Protein AF-A0A962FND4-F1 (afdb_monomer_lite)

Structure (mmCIF, N/CA/C/O backbone):
data_AF-A0A962FND4-F1
#
_entry.id   AF-A0A962FND4-F1
#
loop_
_atom_site.group_PDB
_atom_site.id
_atom_site.type_symbol
_atom_site.label_atom_id
_atom_site.label_alt_id
_atom_site.label_comp_id
_atom_site.label_asym_id
_atom_site.label_entity_id
_atom_site.label_seq_id
_atom_site.pdbx_PDB_ins_code
_atom_site.Cartn_x
_atom_site.Cartn_y
_atom_site.Cartn_z
_atom_site.occupancy
_atom_site.B_iso_or_equiv
_atom_site.auth_seq_id
_atom_site.auth_comp_id
_atom_site.auth_asym_id
_atom_site.auth_atom_id
_atom_site.pdbx_PDB_model_num
ATOM 1 N N . MET A 1 1 ? 33.633 -13.399 -37.056 1.00 50.62 1 MET A N 1
ATOM 2 C CA . MET A 1 1 ? 32.829 -12.197 -36.726 1.00 50.62 1 MET A CA 1
ATOM 3 C C . MET A 1 1 ? 32.144 -12.265 -35.351 1.00 50.62 1 MET A C 1
ATOM 5 O O . MET A 1 1 ? 32.090 -11.240 -34.692 1.00 50.62 1 MET A O 1
ATOM 9 N N . MET A 1 2 ? 31.735 -13.443 -34.850 1.00 48.66 2 MET A N 1
ATOM 10 C CA . MET A 1 2 ? 31.104 -13.605 -33.516 1.00 48.66 2 MET A CA 1
ATOM 11 C C . MET A 1 2 ? 31.973 -13.250 -32.291 1.00 48.66 2 MET A C 1
ATOM 13 O O . MET A 1 2 ? 31.430 -12.868 -31.263 1.00 48.66 2 MET A O 1
ATOM 17 N N . LYS A 1 3 ? 33.313 -13.301 -32.373 1.00 53.91 3 LYS A N 1
ATOM 18 C CA . LYS A 1 3 ? 34.189 -13.057 -31.203 1.00 53.91 3 LYS A CA 1
ATOM 19 C C . LYS A 1 3 ? 34.202 -11.606 -30.690 1.00 53.91 3 LYS A C 1
ATOM 21 O O . LYS A 1 3 ? 34.619 -11.381 -29.563 1.00 53.91 3 LYS A O 1
ATOM 26 N N . LYS A 1 4 ? 33.737 -10.624 -31.477 1.00 52.88 4 LYS A N 1
ATOM 27 C CA . LYS A 1 4 ? 33.640 -9.217 -31.033 1.00 52.88 4 LYS A CA 1
ATOM 28 C C . LYS A 1 4 ? 32.331 -8.887 -30.310 1.00 52.88 4 LYS A C 1
ATOM 30 O O . LYS A 1 4 ? 32.269 -7.842 -29.679 1.00 52.88 4 LYS A O 1
ATOM 35 N N . LEU A 1 5 ? 31.322 -9.763 -30.363 1.00 47.53 5 LEU A N 1
ATOM 36 C CA . LEU A 1 5 ? 30.051 -9.548 -29.661 1.00 47.53 5 LEU A CA 1
ATOM 37 C C . LEU A 1 5 ? 30.134 -9.864 -28.152 1.00 47.53 5 LEU A C 1
ATOM 39 O O . LEU A 1 5 ? 29.237 -9.498 -27.406 1.00 47.53 5 LEU A O 1
ATOM 43 N N . LEU A 1 6 ? 31.211 -10.529 -27.717 1.00 48.53 6 LEU A N 1
ATOM 44 C CA . LEU A 1 6 ? 31.480 -10.933 -26.330 1.00 48.53 6 LEU A CA 1
ATOM 45 C C . LEU A 1 6 ? 32.625 -10.141 -25.676 1.00 48.53 6 LEU A C 1
ATOM 47 O O . LEU A 1 6 ? 33.116 -10.530 -24.619 1.00 48.53 6 LEU A O 1
ATOM 51 N N . SER A 1 7 ? 33.088 -9.042 -26.285 1.00 50.72 7 SER A N 1
ATOM 52 C CA . SER A 1 7 ? 34.050 -8.181 -25.598 1.00 50.72 7 SER A CA 1
ATOM 53 C C . SER A 1 7 ? 33.381 -7.537 -24.377 1.00 50.72 7 SER A C 1
ATOM 55 O O . SER A 1 7 ? 32.233 -7.105 -24.429 1.00 50.72 7 SER A O 1
ATOM 57 N N . VAL A 1 8 ? 34.137 -7.486 -23.279 1.00 51.44 8 VAL A N 1
ATOM 58 C CA . VAL A 1 8 ? 33.779 -7.036 -21.920 1.00 51.44 8 VAL A CA 1
ATOM 59 C C . VAL A 1 8 ? 32.770 -5.868 -21.807 1.00 51.44 8 VAL A C 1
ATOM 61 O O . VAL A 1 8 ? 31.921 -5.958 -20.922 1.00 51.44 8 VAL A O 1
ATOM 64 N N . PRO A 1 9 ? 32.753 -4.818 -22.661 1.00 53.16 9 PRO A N 1
ATOM 65 C CA . PRO A 1 9 ? 31.689 -3.802 -22.611 1.00 53.16 9 PRO A CA 1
ATOM 66 C C . PRO A 1 9 ? 30.264 -4.354 -22.827 1.00 53.16 9 PRO A C 1
ATOM 68 O O . PRO A 1 9 ? 29.351 -3.967 -22.105 1.00 53.16 9 PRO A O 1
ATOM 71 N N . GLY A 1 10 ? 30.073 -5.352 -23.698 1.00 53.50 10 GLY A N 1
ATOM 72 C CA . GLY A 1 10 ? 28.742 -5.900 -23.985 1.00 53.50 10 GLY A CA 1
ATOM 73 C C . GLY A 1 10 ? 28.106 -6.656 -22.814 1.00 53.50 10 GLY A C 1
ATOM 74 O O . GLY A 1 10 ? 26.882 -6.725 -22.719 1.00 53.50 10 GLY A O 1
ATOM 75 N N . MET A 1 11 ? 28.908 -7.195 -21.888 1.00 62.66 11 MET A N 1
ATOM 76 C CA . MET A 1 11 ? 28.393 -8.000 -20.776 1.00 62.66 11 MET A CA 1
ATOM 77 C C . MET A 1 11 ? 27.549 -7.156 -19.812 1.00 62.66 11 MET A C 1
ATOM 79 O O . MET A 1 11 ? 26.515 -7.623 -19.339 1.00 62.66 11 MET A O 1
ATOM 83 N N . GLY A 1 12 ? 27.919 -5.888 -19.592 1.00 64.38 12 GLY A N 1
ATOM 84 C CA . GLY A 1 12 ? 27.146 -4.962 -18.759 1.00 64.38 12 GLY A CA 1
ATOM 85 C C . GLY A 1 12 ? 25.744 -4.703 -19.314 1.00 64.38 12 GLY A C 1
ATOM 86 O O . GLY A 1 12 ? 24.762 -4.833 -18.587 1.00 64.38 12 GLY A O 1
ATOM 87 N N . ALA A 1 13 ? 25.637 -4.423 -20.615 1.00 65.38 13 ALA A N 1
ATOM 88 C CA . ALA A 1 13 ? 24.357 -4.189 -21.282 1.00 65.38 13 ALA A CA 1
ATOM 89 C C . ALA A 1 13 ? 23.412 -5.400 -21.185 1.00 65.38 13 ALA A C 1
ATOM 91 O O . ALA A 1 13 ? 22.249 -5.243 -20.813 1.00 65.38 13 ALA A O 1
ATOM 92 N N . TRP A 1 14 ? 23.913 -6.613 -21.443 1.00 64.19 14 TRP A N 1
ATOM 93 C CA . TRP A 1 14 ? 23.120 -7.843 -21.307 1.00 64.19 14 TRP A CA 1
ATOM 94 C C . TRP A 1 14 ? 22.683 -8.109 -19.865 1.00 64.19 14 TRP A C 1
ATOM 96 O O . TRP A 1 14 ? 21.561 -8.563 -19.646 1.00 64.19 14 TRP A O 1
ATOM 106 N N . THR A 1 15 ? 23.531 -7.781 -18.887 1.00 69.38 15 THR A N 1
ATOM 107 C CA . THR A 1 15 ? 23.210 -7.957 -17.462 1.00 69.38 15 THR A CA 1
ATOM 108 C C . THR A 1 15 ? 22.068 -7.028 -17.047 1.00 69.38 15 THR A C 1
ATOM 110 O O . THR A 1 15 ? 21.100 -7.476 -16.437 1.00 69.38 15 THR A O 1
ATOM 113 N N . TRP A 1 16 ? 22.117 -5.755 -17.449 1.00 70.12 16 TRP A N 1
ATOM 114 C CA . TRP A 1 16 ? 21.039 -4.793 -17.194 1.00 70.12 16 TRP A CA 1
ATOM 115 C C . TRP A 1 16 ? 19.731 -5.160 -17.894 1.00 70.12 16 TRP A C 1
ATOM 117 O O . TRP A 1 16 ? 18.657 -5.006 -17.312 1.00 70.12 16 TRP A O 1
ATOM 127 N N . LEU A 1 17 ? 19.804 -5.675 -19.121 1.00 68.88 17 LEU A N 1
ATOM 128 C CA . LEU A 1 17 ? 18.627 -6.110 -19.873 1.00 68.88 17 LEU A CA 1
ATOM 129 C C . LEU A 1 17 ? 17.971 -7.332 -19.214 1.00 68.88 17 LEU A C 1
ATOM 131 O O . LEU A 1 17 ? 16.754 -7.354 -19.042 1.00 68.88 17 LEU A O 1
ATOM 135 N N . ALA A 1 18 ? 18.774 -8.301 -18.764 1.00 70.31 18 ALA A N 1
ATOM 136 C CA . ALA A 1 18 ? 18.291 -9.453 -18.008 1.00 70.31 18 ALA A CA 1
ATOM 137 C C . ALA A 1 18 ? 17.648 -9.034 -16.674 1.00 70.31 18 ALA A C 1
ATOM 139 O O . ALA A 1 18 ? 16.540 -9.474 -16.374 1.00 70.31 18 ALA A O 1
ATOM 140 N N . LEU A 1 19 ? 18.285 -8.138 -15.911 1.00 67.44 19 LEU A N 1
ATOM 141 C CA . LEU A 1 19 ? 17.722 -7.602 -14.664 1.00 67.44 19 LEU A CA 1
ATOM 142 C C . LEU A 1 19 ? 16.406 -6.854 -14.901 1.00 67.44 19 LEU A C 1
ATOM 144 O O . LEU A 1 19 ? 15.446 -7.055 -14.161 1.00 67.44 19 LEU A O 1
ATOM 148 N N . SER A 1 20 ? 16.335 -6.052 -15.965 1.00 69.44 20 SER A N 1
ATOM 149 C CA . SER A 1 20 ? 15.114 -5.332 -16.340 1.00 69.44 20 SER A CA 1
ATOM 150 C C . SER A 1 20 ? 13.987 -6.297 -16.698 1.00 69.44 20 SER A C 1
ATOM 152 O O . SER A 1 20 ? 12.861 -6.111 -16.250 1.00 69.44 20 SER A O 1
ATOM 154 N N . LEU A 1 21 ? 14.283 -7.356 -17.459 1.00 72.19 21 LEU A N 1
ATOM 155 C CA . LEU A 1 21 ? 13.301 -8.375 -17.824 1.00 72.19 21 LEU A CA 1
ATOM 156 C C . LEU A 1 21 ? 12.796 -9.143 -16.594 1.00 72.19 21 LEU A C 1
ATOM 158 O O . LEU A 1 21 ? 11.594 -9.379 -16.476 1.00 72.19 21 LEU A O 1
ATOM 162 N N . ILE A 1 22 ? 13.690 -9.495 -15.664 1.00 67.31 22 ILE A N 1
ATOM 163 C CA . ILE A 1 22 ? 13.322 -10.137 -14.395 1.00 67.31 22 ILE A CA 1
ATOM 164 C C . ILE A 1 22 ? 12.405 -9.210 -13.590 1.00 67.31 22 ILE A C 1
ATOM 166 O O . ILE A 1 22 ? 11.331 -9.643 -13.177 1.00 67.31 22 ILE A O 1
ATOM 170 N N . ALA A 1 23 ? 12.771 -7.935 -13.431 1.00 68.06 23 ALA A N 1
ATOM 171 C CA . ALA A 1 23 ? 11.953 -6.954 -12.720 1.00 68.06 23 ALA A CA 1
ATOM 172 C C . ALA A 1 23 ? 10.562 -6.795 -13.356 1.00 68.06 23 ALA A C 1
ATOM 174 O O . ALA A 1 23 ? 9.557 -6.834 -12.649 1.00 68.06 23 ALA A O 1
ATOM 175 N N . LEU A 1 24 ? 10.488 -6.703 -14.689 1.00 70.56 24 LEU A N 1
ATOM 176 C CA . LEU A 1 24 ? 9.221 -6.596 -15.417 1.00 70.56 24 LEU A CA 1
ATOM 177 C C . LEU A 1 24 ? 8.352 -7.848 -15.246 1.00 70.56 24 LEU A C 1
ATOM 179 O O . LEU A 1 24 ? 7.138 -7.742 -15.097 1.00 70.56 24 LEU A O 1
ATOM 183 N N . THR A 1 25 ? 8.973 -9.029 -15.239 1.00 68.88 25 THR A N 1
ATOM 184 C CA . THR A 1 25 ? 8.277 -10.309 -15.048 1.00 68.88 25 THR A CA 1
ATOM 185 C C . THR A 1 25 ? 7.723 -10.425 -13.629 1.00 68.88 25 THR A C 1
ATOM 187 O O . THR A 1 25 ? 6.565 -10.800 -13.454 1.00 68.88 25 THR A O 1
ATOM 190 N N . VAL A 1 26 ? 8.511 -10.049 -12.614 1.00 67.69 26 VAL A N 1
ATOM 191 C CA . VAL A 1 26 ? 8.066 -10.004 -11.211 1.00 67.69 26 VAL A CA 1
ATOM 192 C C . VAL A 1 26 ? 6.924 -9.000 -11.041 1.00 67.69 26 VAL A C 1
ATOM 194 O O . VAL A 1 26 ? 5.915 -9.331 -10.421 1.00 67.69 26 VAL A O 1
ATOM 197 N N . TYR A 1 27 ? 7.035 -7.815 -11.649 1.00 70.81 27 TYR A N 1
ATOM 198 C CA . TYR A 1 27 ? 5.983 -6.800 -11.625 1.00 70.81 27 TYR A CA 1
ATOM 199 C C . TYR A 1 27 ? 4.692 -7.290 -12.294 1.00 70.81 27 TYR A C 1
ATOM 201 O O . TYR A 1 27 ? 3.620 -7.193 -11.701 1.00 70.81 27 TYR A O 1
ATOM 209 N N . ALA A 1 28 ? 4.779 -7.874 -13.492 1.00 68.25 28 ALA A N 1
ATOM 210 C CA . ALA A 1 28 ? 3.622 -8.425 -14.196 1.00 68.25 28 ALA A CA 1
ATOM 211 C C . ALA A 1 28 ? 2.953 -9.555 -13.396 1.00 68.25 28 ALA A C 1
ATOM 213 O O . ALA A 1 28 ? 1.726 -9.628 -13.339 1.00 68.25 28 ALA A O 1
ATOM 214 N N . PHE A 1 29 ? 3.742 -10.404 -12.731 1.00 68.88 29 PHE A N 1
ATOM 215 C CA . PHE A 1 29 ? 3.215 -11.451 -11.860 1.00 68.88 29 PHE A CA 1
ATOM 216 C C . PHE A 1 29 ? 2.505 -10.867 -10.630 1.00 68.88 29 PHE A C 1
ATOM 218 O O . PHE A 1 29 ? 1.381 -11.275 -10.331 1.00 68.88 29 PHE A O 1
ATOM 225 N N . ALA A 1 30 ? 3.098 -9.870 -9.967 1.00 66.50 30 ALA A N 1
ATOM 226 C CA . ALA A 1 30 ? 2.472 -9.167 -8.846 1.00 66.50 30 ALA A CA 1
ATOM 227 C C . ALA A 1 30 ? 1.149 -8.499 -9.268 1.00 66.50 30 ALA A C 1
ATOM 229 O O . ALA A 1 30 ? 0.114 -8.718 -8.638 1.00 66.50 30 ALA A O 1
ATOM 230 N N . GLN A 1 31 ? 1.154 -7.783 -10.395 1.00 69.00 31 GLN A N 1
ATOM 231 C CA . GLN A 1 31 ? -0.033 -7.146 -10.971 1.00 69.00 31 GLN A CA 1
ATOM 232 C C . GLN A 1 31 ? -1.091 -8.153 -11.420 1.00 69.00 31 GLN A C 1
ATOM 234 O O . GLN A 1 31 ? -2.275 -7.857 -11.328 1.00 69.00 31 GLN A O 1
ATOM 239 N N . SER A 1 32 ? -0.714 -9.349 -11.879 1.00 70.38 32 SER A N 1
ATOM 240 C CA . SER A 1 32 ? -1.699 -10.368 -12.260 1.00 70.38 32 SER A CA 1
ATOM 241 C C . SER A 1 32 ? -2.529 -10.836 -11.062 1.00 70.38 32 SER A C 1
ATOM 243 O O . SER A 1 32 ? -3.743 -10.969 -11.188 1.00 70.38 32 SER A O 1
ATOM 245 N N . ARG A 1 33 ? -1.907 -10.982 -9.881 1.00 68.44 33 ARG A N 1
ATOM 246 C CA . ARG A 1 33 ? -2.613 -11.360 -8.648 1.00 68.44 33 ARG A CA 1
ATOM 247 C C . ARG A 1 33 ? -3.479 -10.224 -8.114 1.00 68.44 33 ARG A C 1
ATOM 249 O O . ARG A 1 33 ? -4.634 -10.452 -7.768 1.00 68.44 33 ARG A O 1
ATOM 256 N N . VAL A 1 34 ? -2.948 -9.001 -8.109 1.00 68.56 34 VAL A N 1
ATOM 257 C CA . VAL A 1 34 ? -3.708 -7.807 -7.705 1.00 68.56 34 VAL A CA 1
ATOM 258 C C . VAL A 1 34 ? -4.866 -7.551 -8.673 1.00 68.56 34 VAL A C 1
ATOM 260 O O . VAL A 1 34 ? -5.979 -7.279 -8.247 1.00 68.56 34 VAL A O 1
ATOM 263 N N . GLY A 1 35 ? -4.642 -7.707 -9.976 1.00 65.81 35 GLY A N 1
ATOM 264 C CA . GLY A 1 35 ? -5.641 -7.500 -11.019 1.00 65.81 35 GLY A CA 1
ATOM 265 C C . GLY A 1 35 ? -6.713 -8.588 -11.081 1.00 65.81 35 GLY A C 1
ATOM 266 O O . GLY A 1 35 ? -7.823 -8.302 -11.530 1.00 65.81 35 GLY A O 1
ATOM 267 N N . GLU A 1 36 ? -6.408 -9.816 -10.653 1.00 71.88 36 GLU A N 1
ATOM 268 C CA . GLU A 1 36 ? -7.409 -10.870 -10.450 1.00 71.88 36 GLU A CA 1
ATOM 269 C C . GLU A 1 36 ? -8.305 -10.534 -9.253 1.00 71.88 36 GLU A C 1
ATOM 271 O O . GLU A 1 36 ? -9.528 -10.565 -9.384 1.00 71.88 36 GLU A O 1
ATOM 276 N N . LEU A 1 37 ? -7.713 -10.110 -8.132 1.00 78.00 37 LEU A N 1
ATOM 277 C CA . LEU A 1 37 ? -8.459 -9.635 -6.964 1.00 78.00 37 LEU A CA 1
ATOM 278 C C . LEU A 1 37 ? -9.281 -8.378 -7.284 1.00 78.00 37 LEU A C 1
ATOM 280 O O . LEU A 1 37 ? -10.432 -8.292 -6.886 1.00 78.00 37 LEU A O 1
ATOM 284 N N . ALA A 1 38 ? -8.758 -7.427 -8.054 1.00 71.19 38 ALA A N 1
ATOM 285 C CA . ALA A 1 38 ? -9.491 -6.210 -8.406 1.00 71.19 38 ALA A CA 1
ATOM 286 C C . ALA A 1 38 ? -10.698 -6.477 -9.325 1.00 71.19 38 ALA A C 1
ATOM 288 O O . ALA A 1 38 ? -11.703 -5.780 -9.239 1.00 71.19 38 ALA A O 1
ATOM 289 N N . ARG A 1 39 ? -10.609 -7.475 -10.216 1.00 73.81 39 ARG A N 1
ATOM 290 C CA . ARG A 1 39 ? -11.681 -7.791 -11.179 1.00 73.81 39 ARG A CA 1
ATOM 291 C C . ARG A 1 39 ? -12.705 -8.791 -10.657 1.00 73.81 39 ARG A C 1
ATOM 293 O O . ARG A 1 39 ? -13.865 -8.735 -11.059 1.00 73.81 39 ARG A O 1
ATOM 300 N N . HIS A 1 40 ? -12.267 -9.736 -9.833 1.00 80.25 40 HIS A N 1
ATOM 301 C CA . HIS A 1 40 ? -13.063 -10.897 -9.427 1.00 80.25 40 HIS A CA 1
ATOM 302 C C . HIS A 1 40 ? -12.974 -11.194 -7.929 1.00 80.25 40 HIS A C 1
ATOM 304 O O . HIS A 1 40 ? -13.447 -12.242 -7.484 1.00 80.25 40 HIS A O 1
ATOM 310 N N . GLY A 1 41 ? -12.338 -10.314 -7.161 1.00 84.69 41 GLY A N 1
ATOM 311 C CA . GLY A 1 41 ? -12.246 -10.454 -5.722 1.00 84.69 41 GLY A CA 1
ATOM 312 C C . GLY A 1 41 ? -13.604 -10.262 -5.071 1.00 84.69 41 GLY A C 1
ATOM 313 O O . GLY A 1 41 ? -14.390 -9.405 -5.475 1.00 84.69 41 GLY A O 1
ATOM 314 N N . VAL A 1 42 ? -13.865 -11.072 -4.054 1.00 90.12 42 VAL A N 1
ATOM 315 C CA . VAL A 1 42 ? -15.028 -10.917 -3.183 1.00 90.12 42 VAL A CA 1
ATOM 316 C C . VAL A 1 42 ? -14.549 -10.338 -1.866 1.00 90.12 42 VAL A C 1
ATOM 318 O O . VAL A 1 42 ? -13.585 -10.838 -1.282 1.00 90.12 42 VAL A O 1
ATOM 321 N N . ASP A 1 43 ? -15.217 -9.273 -1.434 1.00 91.75 43 ASP A N 1
ATOM 322 C CA . ASP A 1 43 ? -14.975 -8.643 -0.142 1.00 91.75 43 ASP A CA 1
ATOM 323 C C . ASP A 1 43 ? -15.686 -9.424 0.957 1.00 91.75 43 ASP A C 1
ATOM 325 O O . ASP A 1 43 ? -16.876 -9.718 0.859 1.00 91.75 43 ASP A O 1
ATOM 329 N N . GLU A 1 44 ?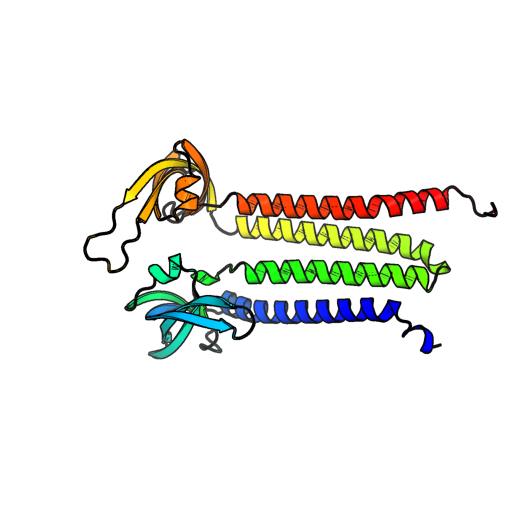 -14.951 -9.739 2.014 1.00 94.25 44 GLU A N 1
ATOM 330 C CA . GLU A 1 44 ? -15.417 -10.536 3.137 1.00 94.25 44 GLU A CA 1
ATOM 331 C C . GLU A 1 44 ? -14.781 -10.055 4.440 1.00 94.25 44 GLU A C 1
ATOM 333 O O . GLU A 1 44 ? -13.777 -9.332 4.455 1.00 94.25 44 GLU A O 1
ATOM 338 N N . THR A 1 45 ? -15.375 -10.451 5.561 1.00 94.19 45 THR A N 1
ATOM 339 C CA . THR A 1 45 ? -14.851 -10.104 6.881 1.00 94.19 45 THR A CA 1
ATOM 340 C C . THR A 1 45 ? -14.039 -11.263 7.454 1.00 94.19 45 THR A C 1
ATOM 342 O O . THR A 1 45 ? -14.565 -12.348 7.702 1.00 94.19 45 THR A O 1
ATOM 345 N N . ALA A 1 46 ? -12.754 -11.028 7.712 1.00 95.94 46 ALA A N 1
ATOM 346 C CA . ALA A 1 46 ? -11.918 -11.948 8.471 1.00 95.94 46 ALA A CA 1
ATOM 347 C C . ALA A 1 46 ? -11.882 -11.573 9.946 1.00 95.94 46 ALA A C 1
ATOM 349 O O . ALA A 1 46 ? -11.912 -10.397 10.301 1.00 95.94 46 ALA A O 1
ATOM 350 N N . THR A 1 47 ? -11.748 -12.571 10.809 1.00 97.19 47 THR A N 1
ATOM 351 C CA . THR A 1 47 ? -11.507 -12.393 12.239 1.00 97.19 47 THR A CA 1
ATOM 352 C C . THR A 1 47 ? -10.040 -12.657 12.543 1.00 97.19 47 THR A C 1
ATOM 354 O O . THR A 1 47 ? -9.511 -13.713 12.190 1.00 97.19 47 THR A O 1
ATOM 357 N N . VAL A 1 48 ? -9.383 -11.722 13.227 1.00 97.19 48 VAL A N 1
ATOM 358 C CA . VAL A 1 48 ? -8.019 -11.897 13.732 1.00 97.19 48 VAL A CA 1
ATOM 359 C C . VAL A 1 48 ? -8.028 -12.994 14.788 1.00 97.19 48 VAL A C 1
ATOM 361 O O . VAL A 1 48 ? -8.692 -12.877 15.817 1.00 97.19 48 VAL A O 1
ATOM 364 N N . THR A 1 49 ? -7.276 -14.061 14.562 1.00 97.62 49 THR A N 1
ATOM 365 C CA . THR A 1 49 ? -7.117 -15.152 15.527 1.00 97.62 49 THR A CA 1
ATOM 366 C C . THR A 1 49 ? -5.910 -14.940 16.427 1.00 97.62 49 THR A C 1
ATOM 368 O O . THR A 1 49 ? -5.925 -15.356 17.585 1.00 97.62 49 THR A O 1
ATOM 371 N N . ARG A 1 50 ? -4.861 -14.286 15.919 1.00 97.31 50 ARG A N 1
ATOM 372 C CA . ARG A 1 50 ? -3.617 -14.050 16.657 1.00 97.31 50 ARG A CA 1
ATOM 373 C C . ARG A 1 50 ? -2.952 -12.763 16.188 1.00 97.31 50 ARG A C 1
ATOM 375 O O . ARG A 1 50 ? -2.965 -12.482 15.001 1.00 97.31 50 ARG A O 1
ATOM 382 N N . ALA A 1 51 ? -2.314 -12.040 17.102 1.00 95.12 51 ALA A N 1
ATOM 383 C CA . ALA A 1 51 ? -1.408 -10.936 16.799 1.00 95.12 51 ALA A CA 1
ATOM 384 C C . ALA A 1 51 ? -0.096 -11.171 17.559 1.00 95.12 51 ALA A C 1
ATOM 386 O O . ALA A 1 51 ? -0.125 -11.455 18.759 1.00 95.12 51 ALA A O 1
ATOM 387 N N . TYR A 1 52 ? 1.045 -11.148 16.873 1.00 96.00 52 TYR A N 1
ATOM 388 C CA . TYR A 1 52 ? 2.353 -11.426 17.467 1.00 96.00 52 TYR A CA 1
ATOM 389 C C . TYR A 1 52 ? 3.491 -10.698 16.740 1.00 96.00 52 TYR A C 1
ATOM 391 O O . TYR A 1 52 ? 3.395 -10.394 15.556 1.00 96.00 52 TYR A O 1
ATOM 399 N N . VAL A 1 53 ? 4.595 -10.452 17.449 1.00 95.62 53 VAL A N 1
ATOM 400 C CA . VAL A 1 53 ? 5.827 -9.904 16.863 1.00 95.62 53 VAL A CA 1
ATOM 401 C C . VAL A 1 53 ? 6.746 -11.060 16.488 1.00 95.62 53 VAL A C 1
ATOM 403 O O . VAL A 1 53 ? 7.109 -11.880 17.335 1.00 95.62 53 VAL A O 1
ATOM 406 N N . TYR A 1 54 ? 7.120 -11.143 15.217 1.00 92.31 54 TYR A N 1
ATOM 407 C CA . TYR A 1 54 ? 8.098 -12.093 14.714 1.00 92.31 54 TYR A CA 1
ATOM 408 C C . TYR A 1 54 ? 9.470 -11.420 14.671 1.00 92.31 54 TYR A C 1
ATOM 410 O O . TYR A 1 54 ? 9.678 -10.455 13.943 1.00 92.31 54 TYR A O 1
ATOM 418 N N . ARG A 1 55 ? 10.413 -11.909 15.484 1.00 89.56 55 ARG A N 1
ATOM 419 C CA . ARG A 1 55 ? 11.791 -11.406 15.508 1.00 89.56 55 ARG A CA 1
ATOM 420 C C . ARG A 1 55 ? 12.703 -12.368 14.768 1.00 89.56 55 ARG A C 1
ATOM 422 O O . ARG A 1 55 ? 12.888 -13.502 15.208 1.00 89.56 55 ARG A O 1
ATOM 429 N N . THR A 1 56 ? 13.316 -11.906 13.684 1.00 81.62 56 THR A N 1
ATOM 430 C CA . THR A 1 56 ? 14.409 -12.635 13.031 1.00 81.62 56 THR A CA 1
ATOM 431 C C . THR A 1 56 ? 15.745 -12.081 13.494 1.00 81.62 56 THR A C 1
ATOM 433 O O . THR A 1 56 ? 16.099 -10.941 13.189 1.00 81.62 56 THR A O 1
ATOM 436 N N . THR A 1 57 ? 16.508 -12.899 14.218 1.00 73.62 57 THR A N 1
ATOM 437 C CA . THR A 1 57 ? 17.884 -12.578 14.601 1.00 73.62 57 THR A CA 1
ATOM 438 C C . THR A 1 57 ? 18.819 -12.994 13.467 1.00 73.62 57 THR A C 1
ATOM 440 O O . THR A 1 57 ? 19.101 -14.180 13.285 1.00 73.62 57 THR A O 1
ATOM 443 N N . ALA A 1 58 ? 19.315 -12.039 12.679 1.00 65.19 58 ALA A N 1
ATOM 444 C CA . ALA A 1 58 ? 20.333 -12.333 11.676 1.00 65.19 58 ALA A CA 1
ATOM 445 C C . ALA A 1 58 ? 21.685 -12.575 12.373 1.00 65.19 58 ALA A C 1
ATOM 447 O O . ALA A 1 58 ? 22.351 -11.640 12.817 1.00 65.19 58 ALA A O 1
ATOM 448 N N . SER A 1 59 ? 22.105 -13.843 12.457 1.00 55.25 59 SER A N 1
ATOM 449 C CA . SER A 1 59 ? 23.284 -14.315 13.213 1.00 55.25 59 SER A CA 1
ATOM 450 C C . SER A 1 59 ? 24.636 -13.683 12.822 1.00 55.25 59 SER A C 1
ATOM 452 O O . SER A 1 59 ? 25.637 -13.968 13.476 1.00 55.25 59 SER A O 1
ATOM 454 N N . ARG A 1 60 ? 24.713 -12.868 11.762 1.00 64.69 60 ARG A N 1
ATOM 455 C CA . ARG A 1 60 ? 25.973 -12.282 11.268 1.00 64.69 60 ARG A CA 1
ATOM 456 C C . ARG A 1 60 ? 26.024 -10.757 11.235 1.00 64.69 60 ARG A C 1
ATOM 458 O O . ARG A 1 60 ? 27.120 -10.225 11.119 1.00 64.69 60 ARG A O 1
ATOM 465 N N . THR A 1 61 ? 24.893 -10.062 11.331 1.00 60.69 61 THR A N 1
ATOM 466 C CA . THR A 1 61 ? 24.827 -8.611 11.063 1.00 60.69 61 THR A CA 1
ATOM 467 C C . THR A 1 61 ? 24.295 -7.771 12.220 1.00 60.69 61 THR A C 1
ATOM 469 O O . THR A 1 61 ? 24.210 -6.560 12.073 1.00 60.69 61 THR A O 1
ATOM 472 N N . HIS A 1 62 ? 23.970 -8.363 13.376 1.00 60.88 62 HIS A N 1
ATOM 473 C CA . HIS A 1 62 ? 23.438 -7.662 14.561 1.00 60.88 62 HIS A CA 1
ATOM 474 C C . HIS A 1 62 ? 22.187 -6.786 14.331 1.00 60.88 62 HIS A C 1
ATOM 476 O O . HIS A 1 62 ? 21.723 -6.139 15.265 1.00 60.88 62 HIS A O 1
ATOM 482 N N . SER A 1 63 ? 21.573 -6.813 13.149 1.00 60.81 63 SER A N 1
ATOM 483 C CA . SER A 1 63 ? 20.256 -6.237 12.917 1.00 60.81 63 SER A CA 1
ATOM 484 C C . SER A 1 63 ? 19.187 -7.262 13.297 1.00 60.81 63 SER A C 1
ATOM 486 O O . SER A 1 63 ? 18.984 -8.270 12.617 1.00 60.81 63 SER A O 1
ATOM 488 N N . ALA A 1 64 ? 18.522 -7.030 14.429 1.00 73.38 64 ALA A N 1
ATOM 489 C CA . ALA A 1 64 ? 17.259 -7.689 14.723 1.00 73.38 64 ALA A CA 1
ATOM 490 C C . ALA A 1 64 ? 16.178 -7.000 13.886 1.00 73.38 64 ALA A C 1
ATOM 492 O O . ALA A 1 64 ? 15.993 -5.790 13.998 1.00 73.38 64 ALA A O 1
ATOM 493 N N . HIS A 1 65 ? 15.503 -7.758 13.027 1.00 82.00 65 HIS A N 1
ATOM 494 C CA . HIS A 1 65 ? 14.332 -7.261 12.313 1.00 82.00 65 HIS A CA 1
ATOM 495 C C . HIS A 1 65 ? 13.082 -7.736 13.053 1.00 82.00 65 HIS A C 1
ATOM 497 O O . HIS A 1 65 ? 12.940 -8.935 13.321 1.00 82.00 65 HIS A O 1
ATOM 503 N N . GLU A 1 66 ? 12.231 -6.785 13.433 1.00 89.06 66 GLU A N 1
ATOM 504 C CA . GLU A 1 66 ? 10.923 -7.041 14.028 1.00 89.06 66 GLU A CA 1
ATOM 505 C C . GLU A 1 66 ? 9.857 -6.902 12.946 1.00 89.06 66 GLU A C 1
ATOM 507 O O . GLU A 1 66 ? 9.798 -5.890 12.255 1.00 89.06 66 GLU A O 1
ATOM 512 N N . GLU A 1 67 ? 9.016 -7.918 12.810 1.00 90.94 67 GLU A N 1
ATOM 513 C CA . GLU A 1 67 ? 7.896 -7.923 11.881 1.00 90.94 67 GLU A CA 1
ATOM 514 C C . GLU A 1 67 ? 6.608 -8.173 12.669 1.00 90.94 67 GLU A C 1
ATOM 516 O O . GLU A 1 67 ? 6.462 -9.190 13.354 1.00 90.94 67 GLU A O 1
ATOM 521 N N . PHE A 1 68 ? 5.667 -7.239 12.598 1.00 92.00 68 PHE A N 1
ATOM 522 C CA . PHE A 1 68 ? 4.408 -7.314 13.327 1.00 92.00 68 PHE A CA 1
ATOM 523 C C . PHE A 1 68 ? 3.402 -8.121 12.507 1.00 92.00 68 PHE A C 1
ATOM 525 O O . PHE A 1 68 ? 2.976 -7.696 11.438 1.00 92.00 68 PHE A O 1
ATOM 532 N N . ARG A 1 69 ? 3.044 -9.323 12.966 1.00 94.81 69 ARG A N 1
ATOM 533 C CA . ARG A 1 69 ? 2.210 -10.267 12.212 1.00 94.81 69 ARG A CA 1
ATOM 534 C C . ARG A 1 69 ? 0.870 -10.525 12.886 1.00 94.81 69 ARG A C 1
ATOM 536 O O . ARG A 1 69 ? 0.770 -10.576 14.114 1.00 94.81 69 ARG A O 1
ATOM 543 N N . ILE A 1 70 ? -0.150 -10.750 12.070 1.00 95.94 70 ILE A N 1
ATOM 544 C CA . ILE A 1 70 ? -1.445 -11.281 12.488 1.00 95.94 70 ILE A CA 1
ATOM 545 C C . ILE A 1 70 ? -1.756 -12.583 11.753 1.00 95.94 70 ILE A C 1
ATOM 547 O O . ILE A 1 70 ? -1.443 -12.716 10.573 1.00 95.94 70 ILE A O 1
ATOM 551 N N . ASP A 1 71 ? -2.422 -13.503 12.440 1.00 96.94 71 ASP A N 1
ATOM 552 C CA . ASP A 1 71 ? -3.134 -14.624 11.831 1.00 96.94 71 ASP A CA 1
ATOM 553 C C . ASP A 1 71 ? -4.622 -14.280 11.825 1.00 96.94 71 ASP A C 1
ATOM 555 O O . ASP A 1 71 ? -5.142 -13.727 12.802 1.00 96.94 71 ASP A O 1
ATOM 559 N N . TYR A 1 72 ? -5.320 -14.614 10.749 1.00 97.19 72 TYR A N 1
ATOM 560 C CA . TYR A 1 72 ? -6.749 -14.363 10.611 1.00 97.19 72 TYR A CA 1
ATOM 561 C C . TYR A 1 72 ? -7.448 -15.514 9.900 1.00 97.19 72 TYR A C 1
ATOM 563 O O . TYR A 1 72 ? -6.837 -16.287 9.162 1.00 97.19 72 TYR A O 1
ATOM 571 N N . VAL A 1 73 ? -8.755 -15.619 10.120 1.00 97.56 73 VAL A N 1
ATOM 572 C CA . VAL A 1 73 ? -9.616 -16.607 9.471 1.00 97.56 73 VAL A CA 1
ATOM 573 C C . VAL A 1 73 ? -10.841 -15.912 8.898 1.00 97.56 73 VAL A C 1
ATOM 575 O O . VAL A 1 73 ? -11.457 -15.094 9.575 1.00 97.56 73 VAL A O 1
ATOM 578 N N . PHE A 1 74 ? -11.224 -16.267 7.677 1.00 97.00 74 PHE A N 1
ATOM 579 C CA . PHE A 1 74 ? -12.493 -15.862 7.069 1.00 97.00 74 PHE A CA 1
ATOM 580 C C . PHE A 1 74 ? -13.238 -17.078 6.526 1.00 97.00 74 PHE A C 1
ATOM 582 O O . PHE A 1 74 ? -12.648 -18.138 6.289 1.00 97.00 74 PHE A O 1
ATOM 589 N N . ALA A 1 75 ? -14.552 -16.935 6.382 1.00 96.62 75 ALA A N 1
ATOM 590 C CA . ALA A 1 75 ? -15.409 -17.952 5.796 1.00 96.62 75 ALA A CA 1
ATOM 591 C C . ALA A 1 75 ? -15.649 -17.640 4.315 1.00 96.62 75 ALA A C 1
ATOM 593 O O . ALA A 1 75 ? -15.861 -16.492 3.945 1.00 96.62 75 ALA A O 1
ATOM 594 N N . LEU A 1 76 ? -15.622 -18.668 3.477 1.00 95.69 76 LEU A N 1
ATOM 595 C CA . LEU A 1 76 ? -16.067 -18.592 2.092 1.00 95.69 76 LEU A CA 1
ATOM 596 C C . LEU A 1 76 ? -17.595 -18.691 2.035 1.00 95.69 76 LEU A C 1
ATOM 598 O O . LEU A 1 76 ? -18.234 -19.177 2.970 1.00 95.69 76 LEU A O 1
ATOM 602 N N . ALA A 1 77 ? -18.177 -18.321 0.894 1.00 92.25 77 ALA A N 1
ATOM 603 C CA . ALA A 1 77 ? -19.620 -18.439 0.663 1.00 92.25 77 ALA A CA 1
ATOM 604 C C . ALA A 1 77 ? -20.157 -19.881 0.815 1.00 92.25 77 ALA A C 1
ATOM 606 O O . ALA A 1 77 ? -21.328 -20.080 1.123 1.00 92.25 77 ALA A O 1
ATOM 607 N N . ASP A 1 78 ? -19.301 -20.891 0.630 1.00 93.81 78 ASP A N 1
ATOM 608 C CA . ASP A 1 78 ? -19.630 -22.310 0.822 1.00 93.81 78 ASP A CA 1
ATOM 609 C C . ASP A 1 78 ? -19.472 -22.801 2.280 1.00 93.81 78 ASP A C 1
ATOM 611 O O . ASP A 1 78 ? -19.661 -23.984 2.564 1.00 93.81 78 ASP A O 1
ATOM 615 N N . GLY A 1 79 ? -19.118 -21.907 3.208 1.00 95.19 79 GLY A N 1
ATOM 616 C CA . GLY A 1 79 ? -18.926 -22.197 4.629 1.00 95.19 79 GLY A CA 1
ATOM 617 C C . GLY A 1 79 ? -17.545 -22.746 5.000 1.00 95.19 79 GLY A C 1
ATOM 618 O O . GLY A 1 79 ? -17.256 -22.879 6.195 1.00 95.19 79 GLY A O 1
ATOM 619 N N . ARG A 1 80 ? -16.659 -23.042 4.035 1.00 96.50 80 ARG A N 1
ATOM 620 C CA . ARG A 1 80 ? -15.266 -23.410 4.340 1.00 96.50 80 ARG A CA 1
ATOM 621 C C . ARG A 1 80 ? -14.531 -22.223 4.953 1.00 96.50 80 ARG A C 1
ATOM 623 O O . ARG A 1 80 ? -14.803 -21.074 4.630 1.00 96.50 80 ARG A O 1
ATOM 630 N N . ARG A 1 81 ? -13.567 -22.503 5.829 1.00 96.88 81 ARG A N 1
ATOM 631 C CA . ARG A 1 81 ? -12.738 -21.478 6.473 1.00 96.88 81 ARG A CA 1
ATOM 632 C C . ARG A 1 81 ? -11.330 -21.499 5.908 1.00 96.88 81 ARG A C 1
ATOM 634 O O . ARG A 1 81 ? -10.726 -22.566 5.820 1.00 96.88 81 ARG A O 1
ATOM 641 N N . ILE A 1 82 ? -10.817 -20.325 5.570 1.00 97.12 82 ILE A N 1
ATOM 642 C CA . ILE A 1 82 ? -9.437 -20.127 5.130 1.00 97.12 82 ILE A CA 1
ATOM 643 C C . ILE A 1 82 ? -8.702 -19.358 6.218 1.00 97.12 82 ILE A C 1
ATOM 645 O O . ILE A 1 82 ? -9.187 -18.335 6.699 1.00 97.12 82 ILE A O 1
ATOM 649 N N . SER A 1 83 ? -7.543 -19.876 6.617 1.00 96.00 83 SER A N 1
ATOM 650 C CA . SER A 1 83 ? -6.608 -19.195 7.506 1.00 96.00 83 SER A CA 1
ATOM 651 C C . SER A 1 83 ? -5.514 -18.523 6.688 1.00 96.00 83 SER A C 1
ATOM 653 O O . SER A 1 83 ? -4.876 -19.183 5.865 1.00 96.00 83 SER A O 1
ATOM 655 N N . GLY A 1 84 ? -5.269 -17.249 6.960 1.00 93.88 84 GLY A N 1
ATOM 656 C CA . GLY A 1 84 ? -4.172 -16.477 6.396 1.00 93.88 84 GLY A CA 1
ATOM 657 C C . GLY A 1 84 ? -3.318 -15.865 7.499 1.00 93.88 84 GLY A C 1
ATOM 658 O O . GLY A 1 84 ? -3.709 -15.822 8.666 1.00 93.88 84 GLY A O 1
ATOM 659 N N . TRP A 1 85 ? -2.148 -15.369 7.117 1.00 94.00 85 TRP A N 1
ATOM 660 C CA . TRP A 1 85 ? -1.341 -14.507 7.970 1.00 94.00 85 TRP A CA 1
ATOM 661 C C . TRP A 1 85 ? -0.942 -13.259 7.192 1.00 94.00 85 TRP A C 1
ATOM 663 O O . TRP A 1 85 ? -0.919 -13.264 5.956 1.00 94.00 85 TRP A O 1
ATOM 673 N N . LYS A 1 86 ? -0.662 -12.172 7.908 1.00 90.56 86 LYS A N 1
ATOM 674 C CA . LYS A 1 86 ? -0.243 -10.911 7.302 1.00 90.56 86 LYS A CA 1
ATOM 675 C C . LYS A 1 86 ? 0.708 -10.143 8.207 1.00 90.56 86 LYS A C 1
ATOM 677 O O . LYS A 1 86 ? 0.484 -10.071 9.410 1.00 90.56 86 LYS A O 1
ATOM 682 N N . ALA A 1 87 ? 1.752 -9.574 7.612 1.00 90.12 87 ALA A N 1
ATOM 683 C CA . ALA A 1 87 ? 2.577 -8.558 8.250 1.00 90.12 87 ALA A CA 1
ATOM 684 C C . ALA A 1 87 ? 1.909 -7.188 8.103 1.00 90.12 87 ALA A C 1
ATOM 686 O O . ALA A 1 87 ? 1.446 -6.846 7.014 1.00 90.12 87 ALA A O 1
ATOM 687 N N . LEU A 1 88 ? 1.833 -6.446 9.196 1.00 88.38 88 LEU A N 1
ATOM 688 C CA . LEU A 1 88 ? 1.229 -5.126 9.280 1.00 88.38 88 LEU A CA 1
ATOM 689 C C . LEU A 1 88 ? 2.267 -4.129 9.784 1.00 88.38 88 LEU A C 1
ATOM 691 O O . LEU A 1 88 ? 3.207 -4.505 10.487 1.00 88.38 88 LEU A O 1
ATOM 695 N N . ASP A 1 89 ? 2.046 -2.856 9.481 1.00 85.12 89 ASP A N 1
ATOM 696 C CA . ASP A 1 89 ? 2.750 -1.786 10.173 1.00 85.12 89 ASP A CA 1
ATOM 697 C C . ASP A 1 89 ? 2.378 -1.792 11.652 1.00 85.12 89 ASP A C 1
ATOM 699 O O . ASP A 1 89 ? 1.288 -2.231 12.040 1.00 85.12 89 ASP A O 1
ATOM 703 N N . ARG A 1 90 ? 3.298 -1.305 12.485 1.00 87.25 90 ARG A N 1
ATOM 704 C CA . ARG A 1 90 ? 3.164 -1.362 13.940 1.00 87.25 90 ARG A CA 1
ATOM 705 C C . ARG A 1 90 ? 1.836 -0.774 14.421 1.00 87.25 90 ARG A C 1
ATOM 707 O O . ARG A 1 90 ? 1.128 -1.435 15.173 1.00 87.25 90 ARG A O 1
ATOM 714 N N . ASP A 1 91 ? 1.471 0.407 13.936 1.00 82.44 91 ASP A N 1
ATOM 715 C CA . ASP A 1 91 ? 0.260 1.109 14.375 1.00 82.44 91 ASP A CA 1
ATOM 716 C C . ASP A 1 91 ? -1.009 0.324 14.018 1.00 82.44 91 ASP A C 1
ATOM 718 O O . ASP A 1 91 ? -1.928 0.178 14.826 1.00 82.44 91 ASP A O 1
ATOM 722 N N . VAL A 1 92 ? -1.042 -0.262 12.816 1.00 85.62 92 VAL A N 1
ATOM 723 C CA . VAL A 1 92 ? -2.162 -1.093 12.351 1.00 85.62 92 VAL A CA 1
ATOM 724 C C . VAL A 1 92 ? -2.228 -2.401 13.138 1.00 85.62 92 VAL A C 1
ATOM 726 O O . VAL A 1 92 ? -3.312 -2.854 13.512 1.00 85.62 92 VAL A O 1
ATOM 729 N N . TRP A 1 93 ? -1.074 -2.997 13.435 1.00 93.44 93 TRP A N 1
ATOM 730 C CA . TRP A 1 93 ? -0.975 -4.203 14.246 1.00 93.44 93 TRP A CA 1
ATOM 731 C C . TRP A 1 93 ? -1.458 -3.986 15.685 1.00 93.44 93 TRP A C 1
ATOM 733 O O . TRP A 1 93 ? -2.188 -4.826 16.212 1.00 93.44 93 TRP A O 1
ATOM 743 N N . GLU A 1 94 ? -1.122 -2.852 16.306 1.00 90.06 94 GLU A N 1
ATOM 744 C CA . GLU A 1 94 ? -1.570 -2.502 17.663 1.00 90.06 94 GLU A CA 1
ATOM 745 C C . GLU A 1 94 ? -3.107 -2.358 17.744 1.00 90.06 94 GLU A C 1
ATOM 747 O O . GLU A 1 94 ? -3.721 -2.670 18.776 1.00 90.06 94 GLU A O 1
ATOM 752 N N . MET A 1 95 ? -3.748 -1.971 16.634 1.00 87.44 95 MET A N 1
ATOM 753 C CA . MET A 1 95 ? -5.208 -1.940 16.490 1.00 87.44 95 MET A CA 1
ATOM 754 C C . MET A 1 95 ? -5.821 -3.324 16.191 1.00 87.44 95 MET A C 1
ATOM 756 O O . MET A 1 95 ? -6.949 -3.607 16.610 1.00 87.44 95 MET A O 1
ATOM 760 N N . ALA A 1 96 ? -5.088 -4.216 15.520 1.00 91.56 96 ALA A N 1
ATOM 761 C CA . ALA A 1 96 ? -5.546 -5.537 15.082 1.00 91.56 96 ALA A CA 1
ATOM 762 C C . ALA A 1 96 ? -5.492 -6.599 16.202 1.00 91.56 96 ALA A C 1
ATOM 764 O O . ALA A 1 96 ? -4.749 -7.581 16.143 1.00 91.56 96 ALA A O 1
ATOM 765 N N . LYS A 1 97 ? -6.309 -6.423 17.246 1.00 92.12 97 LYS A N 1
ATOM 766 C CA . LYS A 1 97 ? -6.372 -7.355 18.387 1.00 92.12 97 LYS A CA 1
ATOM 767 C C . LYS A 1 97 ? -7.095 -8.666 18.034 1.00 92.12 97 LYS A C 1
ATOM 769 O O . LYS A 1 97 ? -8.032 -8.641 17.239 1.00 92.12 97 LYS A O 1
ATOM 774 N N . PRO A 1 98 ? -6.748 -9.808 18.663 1.00 96.44 98 PRO A N 1
ATOM 775 C CA . PRO A 1 98 ? -7.510 -11.046 18.506 1.00 96.44 98 PRO A CA 1
ATOM 776 C C . PRO A 1 98 ? -9.010 -10.843 18.765 1.00 96.44 98 PRO A C 1
ATOM 778 O O . PRO A 1 98 ? -9.399 -10.189 19.733 1.00 96.44 98 PRO A O 1
ATOM 781 N N . GLY A 1 99 ? -9.845 -11.389 17.884 1.00 95.31 99 GLY A N 1
ATOM 782 C CA . GLY A 1 99 ? -11.296 -11.201 17.863 1.00 95.31 99 GLY A CA 1
ATOM 783 C C . GLY A 1 99 ? -11.772 -9.990 17.055 1.00 95.31 99 GLY A C 1
ATOM 784 O O . GLY A 1 99 ? -12.955 -9.928 16.728 1.00 95.31 99 GLY A O 1
ATOM 785 N N . GLN A 1 100 ? -10.885 -9.056 16.692 1.00 94.69 100 GLN A N 1
ATOM 786 C CA . GLN A 1 100 ? -11.239 -7.953 15.797 1.00 94.69 100 GLN A CA 1
ATOM 787 C C . GLN A 1 100 ? -11.481 -8.449 14.378 1.00 94.69 100 GLN A C 1
ATOM 789 O O . GLN A 1 100 ? -10.923 -9.457 13.936 1.00 94.69 100 GLN A O 1
ATOM 794 N N . THR A 1 101 ? -12.314 -7.709 13.661 1.00 93.38 101 THR A N 1
ATOM 795 C CA . THR A 1 101 ? -12.634 -7.980 12.267 1.00 93.38 101 THR A CA 1
ATOM 796 C C . THR A 1 101 ? -11.855 -7.068 11.335 1.00 93.38 101 THR A C 1
ATOM 798 O O . THR A 1 101 ? -11.738 -5.874 11.599 1.00 93.38 101 THR A O 1
ATOM 801 N N . LEU A 1 102 ? -11.388 -7.606 10.214 1.00 91.38 102 LEU A N 1
ATOM 802 C CA . LEU A 1 102 ? -10.747 -6.849 9.144 1.00 91.38 102 LEU A CA 1
ATOM 803 C C . LEU A 1 102 ? -11.336 -7.237 7.789 1.00 91.38 102 LEU A C 1
ATOM 805 O O . LEU A 1 102 ? -11.769 -8.372 7.590 1.00 91.38 102 LEU A O 1
ATOM 809 N N . LYS A 1 103 ? -11.351 -6.286 6.854 1.00 91.81 103 LYS A N 1
ATOM 810 C CA . LYS A 1 103 ? -11.793 -6.545 5.482 1.00 91.81 103 LYS A CA 1
ATOM 811 C C . LYS A 1 103 ? -10.712 -7.308 4.723 1.00 91.81 103 LYS A C 1
ATOM 813 O O . LYS A 1 103 ? -9.558 -6.871 4.674 1.00 91.81 103 LYS A O 1
ATOM 818 N N . VAL A 1 104 ? -11.107 -8.425 4.128 1.00 92.81 104 VAL A N 1
ATOM 819 C CA . VAL A 1 104 ? -10.291 -9.247 3.236 1.00 92.81 104 VAL A CA 1
ATOM 820 C C . VAL A 1 104 ? -10.969 -9.308 1.885 1.00 92.81 104 VAL A C 1
ATOM 822 O O . VAL A 1 104 ? -12.173 -9.515 1.803 1.00 92.81 104 VAL A O 1
ATOM 825 N N . ARG A 1 105 ? -10.179 -9.188 0.827 1.00 92.12 105 ARG A N 1
ATOM 826 C CA . ARG A 1 105 ? -10.602 -9.498 -0.532 1.00 92.12 105 ARG A CA 1
ATOM 827 C C . ARG A 1 105 ? -9.905 -10.777 -0.978 1.00 92.12 105 ARG A C 1
ATOM 829 O O . ARG A 1 105 ? -8.679 -10.855 -0.897 1.00 92.12 105 ARG A O 1
ATOM 836 N N . TYR A 1 106 ? -10.655 -11.776 -1.439 1.00 92.25 106 TYR A N 1
ATOM 837 C CA . TYR A 1 106 ? -10.105 -13.068 -1.883 1.00 92.25 106 TYR A CA 1
ATOM 838 C C . TYR A 1 106 ? -10.541 -13.431 -3.308 1.00 92.25 106 TYR A C 1
ATOM 840 O O . TYR A 1 106 ? -11.598 -12.994 -3.763 1.00 92.25 106 TYR A O 1
ATOM 848 N N . SER A 1 107 ? -9.737 -14.229 -4.023 1.00 90.44 107 SER A N 1
ATOM 849 C CA . SER A 1 107 ? -10.100 -14.734 -5.356 1.00 90.44 107 SER A CA 1
ATOM 850 C C . SER A 1 107 ? -11.084 -15.900 -5.248 1.00 90.44 107 SER A C 1
ATOM 852 O O . SER A 1 107 ? -10.833 -16.880 -4.550 1.00 90.44 107 SER A O 1
ATOM 854 N N . LEU A 1 108 ? -12.186 -15.840 -6.002 1.00 88.69 108 LEU A N 1
ATOM 855 C CA . LEU A 1 108 ? -13.136 -16.954 -6.121 1.00 88.69 108 LEU A CA 1
ATOM 856 C C . LEU A 1 108 ? -12.512 -18.210 -6.747 1.00 88.69 108 LEU A C 1
ATOM 858 O O . LEU A 1 108 ? -12.940 -19.324 -6.448 1.00 88.69 108 LEU A O 1
ATOM 862 N N . LYS A 1 109 ? -11.522 -18.038 -7.632 1.00 87.75 109 LYS A N 1
ATOM 863 C CA . LYS A 1 109 ? -10.866 -19.146 -8.337 1.00 87.75 109 LYS A CA 1
ATOM 864 C C . LYS A 1 109 ? -9.862 -19.867 -7.440 1.00 87.75 109 LYS A C 1
ATOM 866 O O . LYS A 1 109 ? -9.756 -21.089 -7.505 1.00 87.75 109 LYS A O 1
ATOM 871 N N . ASP A 1 110 ? -9.143 -19.106 -6.621 1.00 89.25 110 ASP A N 1
ATOM 872 C CA . ASP A 1 110 ? -8.189 -19.616 -5.642 1.00 89.25 110 ASP A CA 1
ATOM 873 C C . ASP A 1 110 ? -8.253 -18.774 -4.354 1.00 89.25 110 ASP A C 1
ATOM 875 O O . ASP A 1 110 ? -7.558 -17.761 -4.244 1.00 89.25 110 ASP A O 1
ATOM 879 N N . PRO A 1 111 ? -9.058 -19.186 -3.355 1.00 89.25 111 PRO A N 1
ATOM 880 C CA . PRO A 1 111 ? -9.228 -18.431 -2.113 1.00 89.25 111 PRO A CA 1
ATOM 881 C C . PRO A 1 111 ? -7.968 -18.314 -1.248 1.00 89.25 111 PRO A C 1
ATOM 883 O O . PRO A 1 111 ? -7.958 -17.537 -0.294 1.00 89.25 111 PRO A O 1
ATOM 886 N N . SER A 1 112 ? -6.907 -19.072 -1.559 1.00 87.25 112 SER A N 1
ATOM 887 C CA . SER A 1 112 ? -5.596 -18.888 -0.922 1.00 87.25 112 SER A CA 1
ATOM 888 C C . SER A 1 112 ? -4.899 -17.601 -1.384 1.00 87.25 112 SER A C 1
ATOM 890 O O . SER A 1 112 ? -4.004 -17.093 -0.707 1.00 87.25 112 SER A O 1
ATOM 892 N N . VAL A 1 113 ? -5.329 -17.043 -2.521 1.00 86.25 113 VAL A N 1
ATOM 893 C CA . VAL A 1 113 ? -4.948 -15.712 -2.983 1.00 86.25 113 VAL A CA 1
ATOM 894 C C . VAL A 1 113 ? -5.924 -14.706 -2.384 1.00 86.25 113 VAL A C 1
ATOM 896 O O . VAL A 1 113 ? -7.052 -14.540 -2.849 1.00 86.25 113 VAL A O 1
ATOM 899 N N . HIS A 1 114 ? -5.471 -14.027 -1.339 1.00 87.81 114 HIS A N 1
ATOM 900 C CA . HIS A 1 114 ? -6.240 -13.029 -0.606 1.00 87.81 114 HIS A CA 1
ATOM 901 C C . HIS A 1 114 ? -5.365 -11.836 -0.205 1.00 87.81 114 HIS A C 1
ATOM 903 O O . HIS A 1 114 ? -4.146 -11.970 -0.056 1.00 87.81 114 HIS A O 1
ATOM 909 N N . THR A 1 115 ? -5.989 -10.681 0.001 1.00 87.06 115 THR A N 1
ATOM 910 C CA . THR A 1 115 ? -5.341 -9.445 0.451 1.00 87.06 115 THR A CA 1
ATOM 911 C C . THR A 1 115 ? -6.199 -8.775 1.517 1.00 87.06 115 THR A C 1
ATOM 913 O O . THR A 1 115 ? -7.425 -8.894 1.492 1.00 87.06 115 THR A O 1
ATOM 916 N N . THR A 1 116 ? -5.584 -8.081 2.469 1.00 84.81 116 THR A N 1
ATOM 917 C CA . THR A 1 116 ? -6.326 -7.271 3.446 1.00 84.81 116 THR A CA 1
ATOM 918 C C . THR A 1 116 ? -6.473 -5.845 2.910 1.00 84.81 116 THR A C 1
ATOM 920 O O . THR A 1 116 ? -5.671 -5.410 2.090 1.00 84.81 116 THR A O 1
ATOM 923 N N . ALA A 1 117 ? -7.480 -5.090 3.358 1.00 68.12 117 ALA A N 1
ATOM 924 C CA . ALA A 1 117 ? -7.663 -3.697 2.917 1.00 68.12 117 ALA A CA 1
ATOM 925 C C . ALA A 1 117 ? -6.459 -2.783 3.242 1.00 68.12 117 ALA A C 1
ATOM 927 O O . ALA A 1 117 ? -6.250 -1.780 2.571 1.00 68.12 117 ALA A O 1
ATOM 928 N N . ALA A 1 118 ? -5.631 -3.157 4.226 1.00 60.25 118 ALA A N 1
ATOM 929 C CA . ALA A 1 118 ? -4.383 -2.458 4.540 1.00 60.25 118 ALA A CA 1
ATOM 930 C C . ALA A 1 118 ? -3.340 -2.527 3.402 1.00 60.25 118 ALA A C 1
ATOM 932 O O . ALA A 1 118 ? -2.423 -1.717 3.367 1.00 60.25 118 ALA A O 1
ATOM 933 N N . ASP A 1 119 ? -3.483 -3.464 2.460 1.00 62.31 119 ASP A N 1
ATOM 934 C CA . ASP A 1 119 ? -2.559 -3.640 1.336 1.00 62.31 119 ASP A CA 1
ATOM 935 C C . ASP A 1 119 ? -2.898 -2.816 0.098 1.00 62.31 119 ASP A C 1
ATOM 937 O O . ASP A 1 119 ? -2.103 -2.831 -0.847 1.00 62.31 119 ASP A O 1
ATOM 941 N N . GLU A 1 120 ? -4.063 -2.152 0.046 1.00 54.62 120 GLU A N 1
ATOM 942 C CA . GLU A 1 120 ? -4.614 -1.707 -1.242 1.00 54.62 120 GLU A CA 1
ATOM 943 C C . GLU A 1 120 ? -3.693 -0.760 -2.025 1.00 54.62 120 GLU A C 1
ATOM 945 O O . GLU A 1 120 ? -3.799 -0.747 -3.246 1.00 54.62 120 GLU A O 1
ATOM 950 N N . TYR A 1 121 ? -2.691 -0.118 -1.409 1.00 51.19 121 TYR A N 1
ATOM 951 C CA . TYR A 1 121 ? -1.585 0.512 -2.145 1.00 51.19 121 TYR A CA 1
ATOM 952 C C . TYR A 1 121 ? -0.244 0.426 -1.404 1.00 51.19 121 TYR A C 1
ATOM 954 O O . TYR A 1 121 ? 0.405 1.440 -1.164 1.00 51.19 121 TYR A O 1
ATOM 962 N N . GLY A 1 122 ? 0.199 -0.784 -1.047 1.00 51.09 122 GLY A N 1
ATOM 963 C CA . GLY A 1 122 ? 1.518 -0.970 -0.432 1.00 51.09 122 GLY A CA 1
ATOM 964 C C . GLY A 1 122 ? 2.643 -0.368 -1.289 1.00 51.09 122 GLY A C 1
ATOM 965 O O . GLY A 1 122 ? 2.838 -0.769 -2.443 1.00 51.09 122 GLY A O 1
ATOM 966 N N . GLU A 1 123 ? 3.403 0.571 -0.718 1.00 55.78 123 GLU A N 1
ATOM 967 C CA . GLU A 1 123 ? 4.500 1.317 -1.357 1.00 55.78 123 GLU A CA 1
ATOM 968 C C . GLU A 1 123 ? 5.451 0.431 -2.177 1.00 55.78 123 GLU A C 1
ATOM 970 O O . GLU A 1 123 ? 5.956 0.835 -3.224 1.00 55.78 123 GLU A O 1
ATOM 975 N N . ALA A 1 124 ? 5.669 -0.815 -1.749 1.00 53.72 124 ALA A N 1
ATOM 976 C CA . ALA A 1 124 ? 6.527 -1.781 -2.432 1.00 53.72 124 ALA A CA 1
ATOM 977 C C . ALA A 1 124 ? 6.104 -2.062 -3.890 1.00 53.72 124 ALA A C 1
ATOM 979 O O . ALA A 1 124 ? 6.957 -2.204 -4.776 1.00 53.72 124 ALA A O 1
ATOM 980 N N . ALA A 1 125 ? 4.798 -2.104 -4.177 1.00 56.31 125 ALA A N 1
ATOM 981 C CA . ALA A 1 125 ? 4.300 -2.281 -5.540 1.00 56.31 125 ALA A CA 1
ATOM 982 C C . ALA A 1 125 ? 4.608 -1.050 -6.413 1.00 56.31 125 ALA A C 1
ATOM 984 O O . ALA A 1 125 ? 4.974 -1.206 -7.581 1.00 56.31 125 ALA A O 1
ATOM 985 N N . GLN A 1 126 ? 4.556 0.158 -5.842 1.00 62.06 126 GLN A N 1
ATOM 986 C CA . GLN A 1 126 ? 4.967 1.388 -6.528 1.00 62.06 126 GLN A CA 1
ATOM 987 C C . GLN A 1 126 ? 6.487 1.447 -6.741 1.00 62.06 126 GLN A C 1
ATOM 989 O O . GLN A 1 126 ? 6.937 1.745 -7.851 1.00 62.06 126 GLN A O 1
ATOM 994 N N . TRP A 1 127 ? 7.288 1.089 -5.733 1.00 61.47 127 TRP A N 1
ATOM 995 C CA . TRP A 1 127 ? 8.751 1.066 -5.840 1.00 61.47 127 TRP A CA 1
ATOM 996 C C . TRP A 1 127 ? 9.243 0.088 -6.906 1.00 61.47 127 TRP A C 1
ATOM 998 O O . TRP A 1 127 ? 10.127 0.431 -7.693 1.00 61.47 127 TRP A O 1
ATOM 1008 N N . SER A 1 128 ? 8.645 -1.104 -6.997 1.00 61.91 128 SER A N 1
ATOM 1009 C CA . SER A 1 128 ? 9.022 -2.091 -8.021 1.00 61.91 128 SER A CA 1
ATOM 1010 C C . SER A 1 128 ? 8.765 -1.596 -9.452 1.00 61.91 128 SER A C 1
ATOM 1012 O O . SER A 1 128 ? 9.593 -1.823 -10.337 1.00 61.91 128 SER A O 1
ATOM 1014 N N . TYR A 1 129 ? 7.680 -0.846 -9.673 1.00 65.69 129 TYR A N 1
ATOM 1015 C CA . TYR A 1 129 ? 7.396 -0.205 -10.958 1.00 65.69 129 TYR A CA 1
ATOM 1016 C C . TYR A 1 129 ? 8.460 0.841 -11.317 1.00 65.69 129 TYR A C 1
ATOM 1018 O O . TYR A 1 129 ? 9.015 0.817 -12.418 1.00 65.69 129 TYR A O 1
ATOM 1026 N N . ILE A 1 130 ? 8.791 1.725 -10.372 1.00 68.00 130 ILE A N 1
ATOM 1027 C CA . ILE A 1 130 ? 9.786 2.791 -10.566 1.00 68.00 130 ILE A CA 1
ATOM 1028 C C . ILE A 1 130 ? 11.172 2.196 -10.854 1.00 68.00 130 ILE A C 1
ATOM 1030 O O . ILE A 1 130 ? 11.830 2.589 -11.821 1.00 68.00 130 ILE A O 1
ATOM 1034 N N . LEU A 1 131 ? 11.598 1.200 -10.072 1.00 69.81 131 LEU A N 1
ATOM 1035 C CA . LEU A 1 131 ? 12.884 0.521 -10.261 1.00 69.81 131 LEU A CA 1
ATOM 1036 C C . LEU A 1 131 ? 12.963 -0.219 -11.604 1.00 69.81 131 LEU A C 1
ATOM 1038 O O . LEU A 1 131 ? 14.026 -0.232 -12.236 1.00 69.81 131 LEU A O 1
ATOM 1042 N N . GLY A 1 132 ? 11.849 -0.788 -12.075 1.00 68.00 132 GLY A N 1
ATOM 1043 C CA . GLY A 1 132 ? 11.757 -1.410 -13.397 1.00 68.00 132 GLY A CA 1
ATOM 1044 C C . GLY A 1 132 ? 12.045 -0.420 -14.529 1.00 68.00 132 GLY A C 1
ATOM 1045 O O . GLY A 1 132 ? 12.865 -0.704 -15.406 1.00 68.00 132 GLY A O 1
ATOM 1046 N N . TRP A 1 133 ? 11.449 0.774 -14.478 1.00 72.12 133 TRP A N 1
ATOM 1047 C CA . TRP A 1 133 ? 11.684 1.828 -15.472 1.00 72.12 133 TRP A CA 1
ATOM 1048 C C . TRP A 1 133 ? 13.110 2.374 -15.446 1.00 72.12 133 TRP A C 1
ATOM 1050 O O . TRP A 1 133 ? 13.716 2.537 -16.509 1.00 72.12 133 TRP A O 1
ATOM 1060 N N . ILE A 1 134 ? 13.670 2.611 -14.254 1.00 72.50 134 ILE A N 1
ATOM 1061 C CA . ILE A 1 134 ? 15.064 3.059 -14.104 1.00 72.50 134 ILE A CA 1
ATOM 1062 C C . ILE A 1 134 ? 16.017 2.031 -14.727 1.00 72.50 134 ILE A C 1
ATOM 1064 O O . ILE A 1 134 ? 16.908 2.395 -15.498 1.00 72.50 134 ILE A O 1
ATOM 1068 N N . SER A 1 135 ? 15.799 0.743 -14.454 1.00 66.56 135 SER A N 1
ATOM 1069 C CA . SER A 1 135 ? 16.626 -0.342 -14.996 1.00 66.56 135 SER A CA 1
ATOM 1070 C C . SER A 1 135 ? 16.552 -0.410 -16.524 1.00 66.56 135 SER A C 1
ATOM 1072 O O . SER A 1 135 ? 17.590 -0.482 -17.188 1.00 66.56 135 SER A O 1
ATOM 1074 N N . LEU A 1 136 ? 15.344 -0.302 -17.093 1.00 69.25 136 LEU A N 1
ATOM 1075 C CA . LEU A 1 136 ? 15.132 -0.308 -18.543 1.00 69.25 136 LEU A CA 1
ATOM 1076 C C . LEU A 1 136 ? 15.846 0.875 -19.221 1.00 69.25 136 LEU A C 1
ATOM 1078 O O . LEU A 1 136 ? 16.464 0.718 -20.278 1.00 69.25 136 LEU A O 1
ATOM 1082 N N . PHE A 1 137 ? 15.795 2.051 -18.590 1.00 70.75 137 PHE A N 1
ATOM 1083 C CA . PHE A 1 137 ? 16.460 3.255 -19.080 1.00 70.75 137 PHE A CA 1
ATOM 1084 C C . PHE A 1 137 ? 17.985 3.096 -19.087 1.00 70.75 137 PHE A C 1
ATOM 1086 O O . PHE A 1 137 ? 18.632 3.373 -20.101 1.00 70.75 137 PHE A O 1
ATOM 1093 N N . LEU A 1 138 ? 18.560 2.588 -17.992 1.00 70.75 138 LEU A N 1
ATOM 1094 C CA . LEU A 1 138 ? 19.995 2.310 -17.901 1.00 70.75 138 LEU A CA 1
ATOM 1095 C C . LEU A 1 138 ? 20.432 1.272 -18.945 1.00 70.75 138 LEU A C 1
ATOM 1097 O O . LEU A 1 138 ? 21.423 1.493 -19.642 1.00 70.75 138 LEU A O 1
ATOM 1101 N N . ALA A 1 139 ? 19.670 0.188 -19.126 1.00 68.56 139 ALA A N 1
ATOM 1102 C CA . ALA A 1 139 ? 19.954 -0.828 -20.141 1.00 68.56 139 ALA A CA 1
ATOM 1103 C C . ALA A 1 139 ? 19.986 -0.230 -21.560 1.00 68.56 139 ALA A C 1
ATOM 1105 O O . ALA A 1 139 ? 20.934 -0.463 -22.318 1.00 68.56 139 ALA A O 1
ATOM 1106 N N . GLY A 1 140 ? 18.982 0.586 -21.901 1.00 71.62 140 GLY A N 1
ATOM 1107 C CA . GLY A 1 140 ? 18.918 1.291 -23.180 1.00 71.62 140 GLY A CA 1
ATOM 1108 C C . GLY A 1 140 ? 20.096 2.245 -23.383 1.00 71.62 140 GLY A C 1
ATOM 1109 O O . GLY A 1 140 ? 20.686 2.273 -24.465 1.00 71.62 140 GLY A O 1
ATOM 1110 N N . PHE A 1 141 ? 20.487 2.975 -22.335 1.00 71.88 141 PHE A N 1
ATOM 1111 C CA . PHE A 1 141 ? 21.626 3.891 -22.360 1.00 71.88 141 PHE A CA 1
ATOM 1112 C C . PHE A 1 141 ? 22.951 3.169 -22.651 1.00 71.88 141 PHE A C 1
ATOM 1114 O O . PHE A 1 141 ? 23.685 3.575 -23.559 1.00 71.88 141 PHE A O 1
ATOM 1121 N N . PHE A 1 142 ? 23.242 2.076 -21.939 1.00 68.75 142 PHE A N 1
ATOM 1122 C CA . PHE A 1 142 ? 24.472 1.302 -22.144 1.00 68.75 142 PHE A CA 1
ATOM 1123 C C . PHE A 1 142 ? 24.533 0.665 -23.535 1.00 68.75 142 PHE A C 1
ATOM 1125 O O . PHE A 1 142 ? 25.566 0.757 -24.201 1.00 68.75 142 PHE A O 1
ATOM 1132 N N . LEU A 1 143 ? 23.418 0.104 -24.017 1.00 66.69 143 LEU A N 1
ATOM 1133 C CA . LEU A 1 143 ? 23.323 -0.425 -25.380 1.00 66.69 143 LEU A CA 1
ATOM 1134 C C . LEU A 1 143 ? 23.657 0.641 -26.426 1.00 66.69 143 LEU A C 1
ATOM 1136 O O . LEU A 1 143 ? 24.447 0.396 -27.339 1.00 66.69 143 LEU A O 1
ATOM 1140 N N . LEU A 1 144 ? 23.086 1.839 -26.288 1.00 69.56 144 LEU A N 1
ATOM 1141 C CA . LEU A 1 144 ? 23.326 2.926 -27.233 1.00 69.56 144 LEU A CA 1
ATOM 1142 C C . LEU A 1 144 ? 24.784 3.385 -27.215 1.00 69.56 144 LEU A C 1
ATOM 1144 O O . LEU A 1 144 ? 25.368 3.631 -28.273 1.00 69.56 144 LEU A O 1
ATOM 1148 N N . HIS A 1 145 ? 25.373 3.481 -26.026 1.00 72.81 145 HIS A N 1
ATOM 1149 C CA . HIS A 1 145 ? 26.767 3.860 -25.849 1.00 72.81 145 HIS A CA 1
ATOM 1150 C C . HIS A 1 145 ? 27.729 2.847 -26.493 1.00 72.81 145 HIS A C 1
ATOM 1152 O O . HIS A 1 145 ? 28.637 3.244 -27.231 1.00 72.81 145 HIS A O 1
ATOM 1158 N N . ASP A 1 146 ? 27.505 1.548 -26.292 1.00 69.81 146 ASP A N 1
ATOM 1159 C CA . ASP A 1 146 ? 28.374 0.503 -26.839 1.00 69.81 146 ASP A CA 1
ATOM 1160 C C . ASP A 1 146 ? 28.242 0.352 -28.356 1.00 69.81 146 ASP A C 1
ATOM 1162 O O . ASP A 1 146 ? 29.255 0.228 -29.050 1.00 69.81 146 ASP A O 1
ATOM 1166 N N . VAL A 1 147 ? 27.028 0.462 -28.907 1.00 68.69 147 VAL A N 1
ATOM 1167 C CA . VAL A 1 147 ? 26.825 0.468 -30.366 1.00 68.69 147 VAL A CA 1
ATOM 1168 C C . VAL A 1 147 ? 27.550 1.658 -31.006 1.00 68.69 147 VAL A C 1
ATOM 1170 O O . VAL A 1 147 ? 28.163 1.506 -32.066 1.00 68.69 147 VAL A O 1
ATOM 1173 N N . ARG A 1 148 ? 27.555 2.826 -30.347 1.00 69.06 148 ARG A N 1
ATOM 1174 C CA . ARG A 1 148 ? 28.261 4.026 -30.832 1.00 69.06 148 ARG A CA 1
ATOM 1175 C C . ARG A 1 148 ? 29.777 3.812 -30.898 1.00 69.06 148 ARG A C 1
ATOM 1177 O O . ARG A 1 148 ? 30.407 4.289 -31.839 1.00 69.06 148 ARG A O 1
ATOM 1184 N N . LYS A 1 149 ? 30.351 3.070 -29.942 1.00 71.06 149 LYS A N 1
ATOM 1185 C CA . LYS A 1 149 ? 31.775 2.687 -29.946 1.00 71.06 149 LYS A CA 1
ATOM 1186 C C . LYS A 1 149 ? 32.090 1.617 -30.989 1.00 71.06 149 LYS A C 1
ATOM 1188 O O . LYS A 1 149 ? 33.123 1.693 -31.648 1.00 71.06 149 LYS A O 1
ATOM 1193 N N . ALA A 1 150 ? 31.220 0.621 -31.134 1.00 70.25 150 ALA A N 1
ATOM 1194 C CA . ALA A 1 150 ? 31.452 -0.511 -32.023 1.00 70.25 150 ALA A CA 1
ATOM 1195 C C . ALA A 1 150 ? 31.281 -0.153 -33.508 1.00 70.25 150 ALA A C 1
ATOM 1197 O O . ALA A 1 150 ? 31.946 -0.744 -34.361 1.00 70.25 150 ALA A O 1
ATOM 1198 N N . VAL A 1 151 ? 30.394 0.799 -33.826 1.00 74.62 151 VAL A N 1
ATOM 1199 C CA . VAL A 1 151 ? 30.007 1.109 -35.207 1.00 74.62 151 VAL A CA 1
ATOM 1200 C C . VAL A 1 151 ? 29.965 2.629 -35.440 1.00 74.62 151 VAL A C 1
ATOM 1202 O O . VAL A 1 151 ? 28.891 3.225 -35.554 1.00 74.62 151 VAL A O 1
ATOM 1205 N N . PRO A 1 152 ? 31.134 3.294 -35.537 1.00 74.75 152 PRO A N 1
ATOM 1206 C CA . PRO A 1 152 ? 31.220 4.756 -35.573 1.00 74.75 152 PRO A CA 1
ATOM 1207 C C . PRO A 1 152 ? 30.517 5.387 -36.785 1.00 74.75 152 PRO A C 1
ATOM 1209 O O . PRO A 1 152 ? 29.994 6.494 -36.684 1.00 74.75 152 PRO A O 1
ATOM 1212 N N . TRP A 1 153 ? 30.413 4.675 -37.912 1.00 77.81 153 TRP A N 1
ATOM 1213 C CA . TRP A 1 153 ? 29.695 5.159 -39.100 1.00 77.81 153 TRP A CA 1
ATOM 1214 C C . TRP A 1 153 ? 28.167 5.211 -38.918 1.00 77.81 153 TRP A C 1
ATOM 1216 O O . TRP A 1 153 ? 27.482 5.928 -39.646 1.00 77.81 153 TRP A O 1
ATOM 1226 N N . LEU A 1 154 ? 27.621 4.490 -37.932 1.00 68.31 154 LEU A N 1
ATOM 1227 C CA . LEU A 1 154 ? 26.198 4.505 -37.576 1.00 68.31 154 LEU A CA 1
ATOM 1228 C C . LEU A 1 154 ? 25.848 5.640 -36.599 1.00 68.31 154 LEU A C 1
ATOM 1230 O O . LEU A 1 154 ? 24.671 5.980 -36.461 1.00 68.31 154 LEU A O 1
ATOM 1234 N N . ALA A 1 155 ? 26.846 6.279 -35.977 1.00 67.50 155 ALA A N 1
ATOM 1235 C CA . ALA A 1 155 ? 26.666 7.385 -35.036 1.00 67.50 155 ALA A CA 1
ATOM 1236 C C . ALA A 1 155 ? 25.751 8.528 -35.540 1.00 67.50 155 ALA A C 1
ATOM 1238 O O . ALA A 1 155 ? 24.887 8.956 -34.768 1.00 67.50 155 ALA A O 1
ATOM 1239 N N . PRO A 1 156 ? 25.838 9.011 -36.801 1.00 69.81 156 PRO A N 1
ATOM 1240 C CA . PRO A 1 156 ? 24.937 10.061 -37.283 1.00 69.81 156 PRO A CA 1
ATOM 1241 C C . PRO A 1 156 ? 23.483 9.591 -37.461 1.00 69.81 156 PRO A C 1
ATOM 1243 O O . PRO A 1 156 ? 22.569 10.405 -37.344 1.00 69.81 156 PRO A O 1
ATOM 1246 N N . ARG A 1 157 ? 23.238 8.293 -37.703 1.00 66.62 157 ARG A N 1
ATOM 1247 C CA . ARG A 1 157 ? 21.873 7.733 -37.784 1.00 66.62 157 ARG A CA 1
ATOM 1248 C C . ARG A 1 157 ? 21.291 7.455 -36.398 1.00 66.62 157 ARG A C 1
ATOM 1250 O O . ARG A 1 157 ? 20.136 7.787 -36.150 1.00 66.62 157 ARG A O 1
ATOM 1257 N N . LEU A 1 158 ? 22.103 6.937 -35.476 1.00 60.97 158 LEU A N 1
ATOM 1258 C CA . LEU A 1 158 ? 21.706 6.687 -34.084 1.00 60.97 158 LEU A CA 1
ATOM 1259 C C . LEU A 1 158 ? 21.403 7.979 -33.310 1.00 60.97 158 LEU A C 1
ATOM 1261 O O . LEU A 1 158 ? 20.561 7.952 -32.419 1.00 60.97 158 LEU A O 1
ATOM 1265 N N . ARG A 1 159 ? 21.984 9.122 -33.709 1.00 60.16 159 ARG A N 1
ATOM 1266 C CA . ARG A 1 159 ? 21.638 10.466 -33.193 1.00 60.16 159 ARG A CA 1
ATOM 1267 C C . ARG A 1 159 ? 20.138 10.791 -33.265 1.00 60.16 159 ARG A C 1
ATOM 1269 O O . ARG A 1 159 ? 19.615 11.456 -32.374 1.00 60.16 159 ARG A O 1
ATOM 1276 N N . LYS A 1 160 ? 19.449 10.346 -34.325 1.00 60.53 160 LYS A N 1
ATOM 1277 C CA . LYS A 1 160 ? 17.997 10.556 -34.492 1.00 60.53 160 LYS A CA 1
ATOM 1278 C C . LYS A 1 160 ? 17.175 9.590 -33.634 1.00 60.53 160 LYS A C 1
ATOM 1280 O O . LYS A 1 160 ? 16.072 9.914 -33.218 1.00 60.53 160 LYS A O 1
ATOM 1285 N N . VAL A 1 161 ? 17.728 8.411 -33.351 1.00 60.28 161 VAL A N 1
ATOM 1286 C CA . VAL A 1 161 ? 17.068 7.374 -32.548 1.00 60.28 161 VAL A CA 1
ATOM 1287 C C . VAL A 1 161 ? 17.171 7.688 -31.054 1.00 60.28 161 VAL A C 1
ATOM 1289 O O . VAL A 1 161 ? 16.195 7.513 -30.334 1.00 60.28 161 VAL A O 1
ATOM 1292 N N . SER A 1 162 ? 18.302 8.227 -30.582 1.00 59.19 162 SER A N 1
ATOM 1293 C CA . SER A 1 162 ? 18.483 8.609 -29.172 1.00 59.19 162 SER A CA 1
ATOM 1294 C C . SER A 1 162 ? 17.554 9.742 -28.732 1.00 59.19 162 SER A C 1
ATOM 1296 O O . SER A 1 162 ? 17.068 9.735 -27.608 1.00 59.19 162 SER A O 1
ATOM 1298 N N . THR A 1 163 ? 17.276 10.699 -29.621 1.00 59.00 163 THR A N 1
ATOM 1299 C CA . THR A 1 163 ? 16.301 11.774 -29.375 1.00 59.00 163 THR A CA 1
ATOM 1300 C C . THR A 1 163 ? 14.869 11.238 -29.339 1.00 59.00 163 THR A C 1
ATOM 1302 O O . THR A 1 163 ? 14.099 11.641 -28.473 1.00 59.00 163 THR A O 1
ATOM 1305 N N . GLY A 1 164 ? 14.535 10.271 -30.200 1.00 57.91 164 GLY A N 1
ATOM 1306 C CA . GLY A 1 164 ? 13.252 9.563 -30.149 1.00 57.91 164 GLY A CA 1
ATOM 1307 C C . GLY A 1 164 ? 13.066 8.737 -28.871 1.00 57.91 164 GLY A C 1
ATOM 1308 O O . GLY A 1 164 ? 12.017 8.814 -28.244 1.00 57.91 164 GLY A O 1
ATOM 1309 N N . LEU A 1 165 ? 14.092 8.001 -28.432 1.00 60.09 165 LEU A N 1
ATOM 1310 C CA . LEU A 1 165 ? 14.067 7.229 -27.181 1.00 60.09 165 LEU A CA 1
ATOM 1311 C C . LEU A 1 165 ? 13.928 8.121 -25.942 1.00 60.09 165 LEU A C 1
ATOM 1313 O O . LEU A 1 165 ? 13.170 7.783 -25.038 1.00 60.09 165 LEU A O 1
ATOM 1317 N N . LEU A 1 166 ? 14.607 9.274 -25.919 1.00 61.72 166 LEU A N 1
ATOM 1318 C CA . LEU A 1 166 ? 14.438 10.267 -24.857 1.00 61.72 166 LEU A CA 1
ATOM 1319 C C . LEU A 1 166 ? 12.999 10.805 -24.830 1.00 61.72 166 LEU A C 1
ATOM 1321 O O . LEU A 1 166 ? 12.404 10.904 -23.762 1.00 61.72 166 LEU A O 1
ATOM 1325 N N . ALA A 1 167 ? 12.421 11.100 -25.999 1.00 59.00 167 ALA A N 1
ATOM 1326 C CA . ALA A 1 167 ? 11.036 11.550 -26.103 1.00 59.00 167 ALA A CA 1
ATOM 1327 C C . ALA A 1 167 ? 10.046 10.478 -25.622 1.00 59.00 167 ALA A C 1
ATOM 1329 O O . ALA A 1 167 ? 9.127 10.807 -24.883 1.00 59.00 167 ALA A O 1
ATOM 1330 N N . VAL A 1 168 ? 10.261 9.202 -25.963 1.00 61.41 168 VAL A N 1
ATOM 1331 C CA . VAL A 1 168 ? 9.432 8.084 -25.477 1.00 61.41 168 VAL A CA 1
ATOM 1332 C C . VAL A 1 168 ? 9.562 7.918 -23.964 1.00 61.41 168 VAL A C 1
ATOM 1334 O O . VAL A 1 168 ? 8.549 7.766 -23.292 1.00 61.41 168 VAL A O 1
ATOM 1337 N N . ALA A 1 169 ? 10.771 8.006 -23.403 1.00 63.88 169 ALA A N 1
ATOM 1338 C CA . ALA A 1 169 ? 10.967 7.942 -21.955 1.00 63.88 169 ALA A CA 1
ATOM 1339 C C . ALA A 1 169 ? 10.248 9.094 -21.231 1.00 63.88 169 ALA A C 1
ATOM 1341 O O . ALA A 1 169 ? 9.546 8.858 -20.250 1.00 63.88 169 ALA A O 1
ATOM 1342 N N . LEU A 1 170 ? 10.355 10.322 -21.751 1.00 64.00 170 LEU A N 1
ATOM 1343 C CA . LEU A 1 170 ? 9.634 11.481 -21.219 1.00 64.00 170 LEU A CA 1
ATOM 1344 C C . LEU A 1 170 ? 8.113 11.319 -21.344 1.00 64.00 170 LEU A C 1
ATOM 1346 O O . LEU A 1 170 ? 7.392 11.650 -20.407 1.00 64.00 170 LEU A O 1
ATOM 1350 N N . LEU A 1 171 ? 7.621 10.763 -22.456 1.00 59.88 171 LEU A N 1
ATOM 1351 C CA . LEU A 1 171 ? 6.194 10.509 -22.668 1.00 59.88 171 LEU A CA 1
ATOM 1352 C C . LEU A 1 171 ? 5.655 9.420 -21.727 1.00 59.88 171 LEU A C 1
ATOM 1354 O O . LEU A 1 171 ? 4.530 9.533 -21.244 1.00 59.88 171 LEU A O 1
ATOM 1358 N N . SER A 1 172 ? 6.455 8.391 -21.431 1.00 61.12 172 SER A N 1
ATOM 1359 C CA . SER A 1 172 ? 6.116 7.342 -20.463 1.00 61.12 172 SER A CA 1
ATOM 1360 C C . SER A 1 172 ? 6.074 7.881 -19.034 1.00 61.12 172 SER A C 1
ATOM 1362 O O . SER A 1 172 ? 5.141 7.569 -18.297 1.00 61.12 172 SER A O 1
ATOM 1364 N N . VAL A 1 173 ? 7.030 8.737 -18.651 1.00 64.38 173 VAL A N 1
ATOM 1365 C CA . VAL A 1 173 ? 7.017 9.426 -17.348 1.00 64.38 173 VAL A CA 1
ATOM 1366 C C . VAL A 1 173 ? 5.807 10.357 -1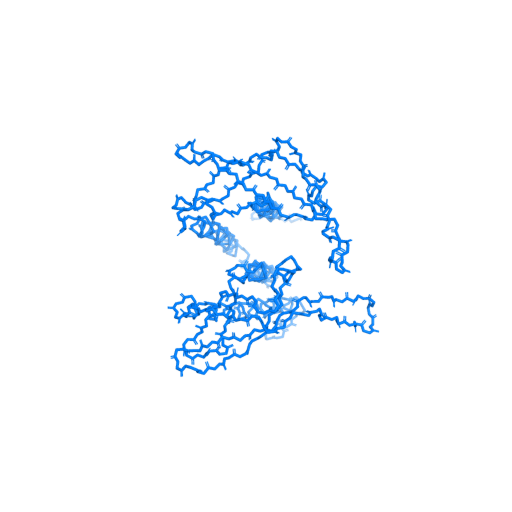7.243 1.00 64.38 173 VAL A C 1
ATOM 1368 O O . VAL A 1 173 ? 5.093 10.320 -16.244 1.00 64.38 173 VAL A O 1
ATOM 1371 N N . ALA A 1 174 ? 5.515 11.132 -18.291 1.00 61.66 174 ALA A N 1
ATOM 1372 C CA . ALA A 1 174 ? 4.327 11.978 -18.346 1.00 61.66 174 ALA A CA 1
ATOM 1373 C C . ALA A 1 174 ? 3.032 11.152 -18.266 1.00 61.66 174 ALA A C 1
ATOM 1375 O O . ALA A 1 174 ? 2.125 11.513 -17.525 1.00 61.66 174 ALA A O 1
ATOM 1376 N N . SER A 1 175 ? 2.960 10.009 -18.954 1.00 57.03 175 SER A N 1
ATOM 1377 C CA . SER A 1 175 ? 1.798 9.112 -18.895 1.00 57.03 175 SER A CA 1
ATOM 1378 C C . SER A 1 175 ? 1.627 8.482 -17.514 1.00 57.03 175 SER A C 1
ATOM 1380 O O . SER A 1 175 ? 0.503 8.379 -17.043 1.00 57.03 175 SER A O 1
ATOM 1382 N N . ALA A 1 176 ? 2.714 8.112 -16.828 1.00 58.38 176 ALA A N 1
ATOM 1383 C CA . ALA A 1 176 ? 2.654 7.617 -15.452 1.00 58.38 176 ALA A CA 1
ATOM 1384 C C . ALA A 1 176 ? 2.183 8.706 -14.468 1.00 58.38 176 ALA A C 1
ATOM 1386 O O . ALA A 1 176 ? 1.391 8.420 -13.572 1.00 58.38 176 ALA A O 1
ATOM 1387 N N . LEU A 1 177 ? 2.612 9.958 -14.665 1.00 59.97 177 LEU A N 1
ATOM 1388 C CA . LEU A 1 177 ? 2.125 11.112 -13.901 1.00 59.97 177 LEU A CA 1
ATOM 1389 C C . LEU A 1 177 ? 0.636 11.379 -14.159 1.00 59.97 177 LEU A C 1
ATOM 1391 O O 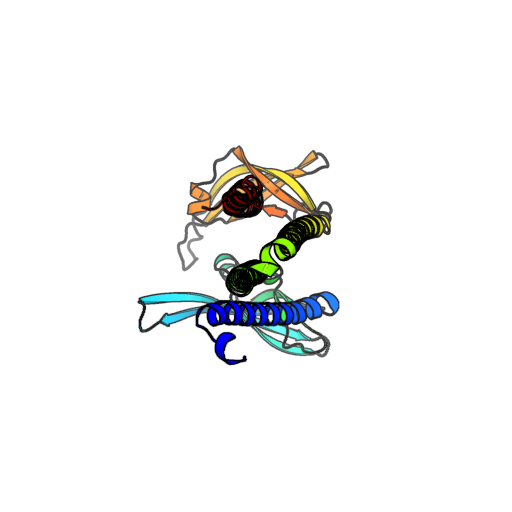. LEU A 1 177 ? -0.110 11.595 -13.208 1.00 59.97 177 LEU A O 1
ATOM 1395 N N . VAL A 1 178 ? 0.189 11.307 -15.417 1.00 57.91 178 VAL A N 1
ATOM 1396 C CA . VAL A 1 178 ? -1.227 11.461 -15.788 1.00 57.91 178 VAL A CA 1
ATOM 1397 C C . VAL A 1 178 ? -2.067 10.319 -15.224 1.00 57.91 178 VAL A C 1
ATOM 1399 O O . VAL A 1 178 ? -3.111 10.584 -14.645 1.00 57.91 178 VAL A O 1
ATOM 1402 N N . LEU A 1 179 ? -1.610 9.067 -15.316 1.00 50.62 179 LEU A N 1
ATOM 1403 C CA . LEU A 1 179 ? -2.323 7.916 -14.758 1.00 50.62 179 LEU A CA 1
ATOM 1404 C C . LEU A 1 179 ? -2.442 8.027 -13.233 1.00 50.62 179 LEU A C 1
ATOM 1406 O O . LEU A 1 179 ? -3.495 7.732 -12.684 1.00 50.62 179 LEU A O 1
ATOM 1410 N N . ARG A 1 180 ? -1.405 8.520 -12.544 1.00 56.81 180 ARG A N 1
ATOM 1411 C CA . ARG A 1 180 ? -1.459 8.801 -11.102 1.00 56.81 180 ARG A CA 1
ATOM 1412 C C . ARG A 1 180 ? -2.428 9.939 -10.777 1.00 56.81 180 ARG A C 1
ATOM 1414 O O . ARG A 1 180 ? -3.180 9.821 -9.817 1.00 56.81 180 ARG A O 1
ATOM 1421 N N . ALA A 1 181 ? -2.444 11.004 -11.580 1.00 54.31 181 ALA A N 1
ATOM 1422 C CA . ALA A 1 181 ? -3.428 12.078 -11.451 1.00 54.31 181 ALA A CA 1
ATOM 1423 C C . ALA A 1 181 ? -4.860 11.573 -11.707 1.00 54.31 181 ALA A C 1
ATOM 1425 O O . ALA A 1 181 ? -5.792 12.032 -11.056 1.00 54.31 181 ALA A O 1
ATOM 1426 N N . HIS A 1 182 ? -5.028 10.592 -12.597 1.00 46.62 182 HIS A N 1
ATOM 1427 C CA . HIS A 1 182 ? -6.320 9.986 -12.905 1.00 46.62 182 HIS A CA 1
ATOM 1428 C C . HIS A 1 182 ? -6.788 9.012 -11.817 1.00 46.62 182 HIS A C 1
ATOM 1430 O O . HIS A 1 182 ? -7.931 9.075 -11.393 1.00 46.62 182 HIS A O 1
ATOM 1436 N N . VAL A 1 183 ? -5.892 8.189 -11.263 1.00 48.88 183 VAL A N 1
ATOM 1437 C CA . VAL A 1 183 ? -6.183 7.351 -10.082 1.00 48.88 183 VAL A CA 1
ATOM 1438 C C . VAL A 1 183 ? -6.452 8.218 -8.844 1.00 48.88 183 VAL A C 1
ATOM 1440 O O . VAL A 1 183 ? -7.254 7.858 -7.986 1.00 48.88 183 VAL A O 1
ATOM 1443 N N . ALA A 1 184 ? -5.844 9.404 -8.760 1.00 51.75 184 ALA A N 1
ATOM 1444 C CA . ALA A 1 184 ? -6.221 10.405 -7.768 1.00 51.75 184 ALA A CA 1
ATOM 1445 C C . ALA A 1 184 ? -7.610 11.024 -8.040 1.00 51.75 184 ALA A C 1
ATOM 1447 O O . ALA A 1 184 ? -8.257 11.441 -7.078 1.00 51.75 184 ALA A O 1
ATOM 1448 N N . SER A 1 185 ? -8.080 11.042 -9.297 1.00 45.78 185 SER A N 1
ATOM 1449 C CA . SER A 1 185 ? -9.387 11.584 -9.704 1.00 45.78 185 SER A CA 1
ATOM 1450 C C . SER A 1 185 ? -10.531 10.566 -9.773 1.00 45.78 185 SER A C 1
ATOM 1452 O O . SER A 1 185 ? -11.675 10.986 -9.886 1.00 45.78 185 SER A O 1
ATOM 1454 N N . ASP A 1 186 ? -10.250 9.260 -9.732 1.00 41.53 186 ASP A N 1
ATOM 1455 C CA . ASP A 1 186 ? -11.261 8.200 -9.931 1.00 41.53 186 ASP A CA 1
ATOM 1456 C C . ASP A 1 186 ? -12.055 7.832 -8.667 1.00 41.53 186 ASP A C 1
ATOM 1458 O O . ASP A 1 186 ? -12.963 7.005 -8.706 1.00 41.53 186 ASP A O 1
ATOM 1462 N N . GLY A 1 187 ? -11.766 8.478 -7.539 1.00 56.09 187 GLY A N 1
ATOM 1463 C CA . GLY A 1 187 ? -12.690 8.518 -6.413 1.00 56.09 187 GLY A CA 1
ATOM 1464 C C . GLY A 1 187 ? -13.217 9.932 -6.240 1.00 56.09 187 GLY A C 1
ATOM 1465 O O . GLY A 1 187 ? -12.500 10.892 -6.516 1.00 56.09 187 GLY A O 1
ATOM 1466 N N . ASP A 1 188 ? -14.450 10.054 -5.753 1.00 79.88 188 ASP A N 1
ATOM 1467 C CA . ASP A 1 188 ? -15.147 11.314 -5.466 1.00 79.88 188 ASP A CA 1
ATOM 1468 C C . ASP A 1 188 ? -14.532 12.023 -4.239 1.00 79.88 188 ASP A C 1
ATOM 1470 O O . ASP A 1 188 ? -15.206 12.374 -3.274 1.00 79.88 188 ASP A O 1
ATOM 1474 N N . PHE A 1 189 ? -13.204 12.132 -4.221 1.00 78.44 189 PHE A N 1
ATOM 1475 C CA . PHE A 1 189 ? -12.411 12.714 -3.159 1.00 78.44 189 PHE A CA 1
ATOM 1476 C C . PHE A 1 189 ? -12.133 14.177 -3.483 1.00 78.44 189 PHE A C 1
ATOM 1478 O O . PHE A 1 189 ? -11.700 14.518 -4.584 1.00 78.44 189 PHE A O 1
ATOM 1485 N N . ALA A 1 190 ? -12.327 15.034 -2.494 1.00 82.44 190 ALA A N 1
ATOM 1486 C CA . ALA A 1 190 ? -11.920 16.424 -2.537 1.00 82.44 190 ALA A CA 1
ATOM 1487 C C . ALA A 1 190 ? -10.674 16.627 -1.663 1.00 82.44 190 ALA A C 1
ATOM 1489 O O . ALA A 1 190 ? -10.419 15.878 -0.716 1.00 82.44 190 ALA A O 1
ATOM 1490 N N . LEU A 1 191 ? -9.880 17.637 -2.018 1.00 85.69 191 LEU A N 1
ATOM 1491 C CA . LEU A 1 191 ? -8.704 18.060 -1.265 1.00 85.69 191 LEU A CA 1
ATOM 1492 C C . LEU A 1 191 ? -9.009 19.420 -0.633 1.00 85.69 191 LEU A C 1
ATOM 1494 O O . LEU A 1 191 ? -9.518 20.312 -1.312 1.00 85.69 191 LEU A O 1
ATOM 1498 N N . THR A 1 192 ? -8.720 19.576 0.651 1.00 89.06 192 THR A N 1
ATOM 1499 C CA . THR A 1 192 ? -8.895 20.837 1.382 1.00 89.06 192 THR A CA 1
ATOM 1500 C C . THR A 1 192 ? -7.788 20.993 2.416 1.00 89.06 192 THR A C 1
ATOM 1502 O O . THR A 1 192 ? -7.123 20.018 2.765 1.00 89.06 192 THR A O 1
ATOM 1505 N N . ASP A 1 193 ? -7.588 22.204 2.919 1.00 88.19 193 ASP A N 1
ATOM 1506 C CA . ASP A 1 193 ? -6.641 22.446 4.003 1.00 88.19 193 ASP A CA 1
ATOM 1507 C C . ASP A 1 193 ? -7.314 22.117 5.343 1.00 88.19 193 ASP A C 1
ATOM 1509 O O . ASP A 1 193 ? -8.326 22.714 5.720 1.00 88.19 193 ASP A O 1
ATOM 1513 N N . GLY A 1 194 ? -6.750 21.157 6.072 1.00 83.88 194 GLY A N 1
ATOM 1514 C CA . GLY A 1 194 ? -7.064 20.908 7.473 1.00 83.88 194 GLY A CA 1
ATOM 1515 C C . GLY A 1 194 ? -6.109 21.668 8.381 1.00 83.88 194 GLY A C 1
ATOM 1516 O O . GLY A 1 194 ? -4.912 21.709 8.133 1.00 83.88 194 GLY A O 1
ATOM 1517 N N . GLU A 1 195 ? -6.622 22.258 9.449 1.00 89.50 195 GLU A N 1
ATOM 1518 C CA . GLU A 1 195 ? -5.845 22.969 10.458 1.00 89.50 195 GLU A CA 1
ATOM 1519 C C . GLU A 1 195 ? -5.726 22.127 11.730 1.00 89.50 195 GLU A C 1
ATOM 1521 O O . GLU A 1 195 ? -6.712 21.553 12.208 1.00 89.50 195 GLU A O 1
ATOM 1526 N N . ILE A 1 196 ? -4.520 22.058 12.291 1.00 87.50 196 ILE A N 1
ATOM 1527 C CA . ILE A 1 196 ? -4.288 21.447 13.599 1.00 87.50 196 ILE A CA 1
ATOM 1528 C C . ILE A 1 196 ? -4.862 22.364 14.674 1.00 87.50 196 ILE A C 1
ATOM 1530 O O . ILE A 1 196 ? -4.354 23.459 14.898 1.00 87.50 196 ILE A O 1
ATOM 1534 N N . THR A 1 197 ? -5.895 21.914 15.380 1.00 87.69 197 THR A N 1
ATOM 1535 C CA . THR A 1 197 ? -6.580 22.733 16.394 1.00 87.69 197 THR A CA 1
ATOM 1536 C C . THR A 1 197 ? -6.122 22.445 17.811 1.00 87.69 197 THR A C 1
ATOM 1538 O O . THR A 1 197 ? -6.167 23.332 18.662 1.00 87.69 197 THR A O 1
ATOM 1541 N N . ALA A 1 198 ? -5.676 21.220 18.089 1.00 84.69 198 ALA A N 1
ATOM 1542 C CA . ALA A 1 198 ? -5.224 20.846 19.421 1.00 84.69 198 ALA A CA 1
ATOM 1543 C C . ALA A 1 198 ? -4.232 19.684 19.394 1.00 84.69 198 ALA A C 1
ATOM 1545 O O . ALA A 1 198 ? -4.306 18.789 18.552 1.00 84.69 198 ALA A O 1
ATOM 1546 N N . LYS A 1 199 ? -3.351 19.677 20.394 1.00 90.38 199 LYS A N 1
ATOM 1547 C CA . LYS A 1 199 ? -2.411 18.599 20.696 1.00 90.38 199 LYS A CA 1
ATOM 1548 C C . LYS A 1 199 ? -2.687 18.114 22.115 1.00 90.38 199 LYS A C 1
ATOM 1550 O O . LYS A 1 199 ? -2.786 18.925 23.035 1.00 90.38 199 LYS A O 1
ATOM 1555 N N . GLN A 1 200 ? -2.845 16.810 22.292 1.00 88.12 200 GLN A N 1
ATOM 1556 C CA . GLN A 1 200 ? -3.131 16.208 23.587 1.00 88.12 200 GLN A CA 1
ATOM 1557 C C . GLN A 1 200 ? -2.224 15.001 23.814 1.00 88.12 200 GLN A C 1
ATOM 1559 O O . GLN A 1 200 ? -2.185 14.084 23.000 1.00 88.12 200 GLN A O 1
ATOM 1564 N N . VAL A 1 201 ? -1.541 14.973 24.957 1.00 84.81 201 VAL A N 1
ATOM 1565 C CA . VAL A 1 201 ? -0.893 13.756 25.456 1.00 84.81 201 VAL A CA 1
ATOM 1566 C C . VAL A 1 201 ? -1.890 13.063 26.373 1.00 84.81 201 VAL A C 1
ATOM 1568 O O . VAL A 1 201 ? -2.243 13.592 27.430 1.00 84.81 201 VAL A O 1
ATOM 1571 N N . VAL A 1 202 ? -2.389 11.905 25.957 1.00 84.00 202 VAL A N 1
ATOM 1572 C CA . VAL A 1 202 ? -3.303 11.105 26.770 1.00 84.00 202 VAL A CA 1
ATOM 1573 C C . VAL A 1 202 ? -2.461 10.101 27.544 1.00 84.00 202 VAL A C 1
ATOM 1575 O O . VAL A 1 202 ? -1.868 9.185 26.978 1.00 84.00 202 VAL A O 1
ATOM 1578 N N . GLY A 1 203 ? -2.386 10.294 28.863 1.00 72.38 203 GLY A N 1
ATOM 1579 C CA . GLY A 1 203 ? -1.789 9.303 29.751 1.00 72.38 203 GLY A CA 1
ATOM 1580 C C . GLY A 1 203 ? -2.532 7.977 29.606 1.00 72.38 203 GLY A C 1
ATOM 1581 O O . GLY A 1 203 ? -3.758 7.931 29.731 1.00 72.38 203 GLY A O 1
ATOM 1582 N N . SER A 1 204 ? -1.799 6.905 29.313 1.00 60.03 204 SER A N 1
ATOM 1583 C CA . SER A 1 204 ? -2.361 5.566 29.165 1.00 60.03 204 SER A CA 1
ATOM 1584 C C . SER A 1 204 ? -3.133 5.152 30.423 1.00 60.03 204 SER A C 1
ATOM 1586 O O . SER A 1 204 ? -2.686 5.379 31.550 1.00 60.03 204 SER A O 1
ATOM 1588 N N . ARG A 1 205 ? -4.307 4.539 30.220 1.00 58.06 205 ARG A N 1
ATOM 1589 C CA . ARG A 1 205 ? -5.155 3.971 31.282 1.00 58.06 205 ARG A CA 1
ATOM 1590 C C . ARG A 1 205 ? -4.297 3.066 32.190 1.00 58.06 205 ARG A C 1
ATOM 1592 O O . ARG A 1 205 ? -3.510 2.293 31.644 1.00 58.06 205 ARG A O 1
ATOM 1599 N N . PRO A 1 206 ? -4.464 3.103 33.525 1.00 58.19 206 PRO A N 1
ATOM 1600 C CA . PRO A 1 206 ? -3.602 2.379 34.469 1.00 58.19 206 PRO A CA 1
ATOM 1601 C C . PRO A 1 206 ? -3.511 0.856 34.246 1.00 58.19 206 PRO A C 1
ATOM 1603 O O . PRO A 1 206 ? -2.562 0.241 34.717 1.00 58.19 206 PRO A O 1
ATOM 1606 N N . ASP A 1 207 ? -4.430 0.264 33.478 1.00 60.84 207 ASP A N 1
ATOM 1607 C CA . ASP A 1 207 ? -4.496 -1.185 33.241 1.00 60.84 207 ASP A CA 1
ATOM 1608 C C . ASP A 1 207 ? -3.804 -1.650 31.938 1.00 60.84 207 ASP A C 1
ATOM 1610 O O . ASP A 1 207 ? -3.822 -2.839 31.612 1.00 60.84 207 ASP A O 1
ATOM 1614 N N . ALA A 1 208 ? -3.199 -0.745 31.157 1.00 54.38 208 ALA A N 1
ATOM 1615 C CA . ALA A 1 208 ? -2.456 -1.112 29.950 1.00 54.38 208 ALA A CA 1
ATOM 1616 C C . ALA A 1 208 ? -1.018 -1.536 30.304 1.00 54.38 208 ALA A C 1
ATOM 1618 O O . ALA A 1 208 ? -0.199 -0.730 30.735 1.00 54.38 208 ALA A O 1
ATOM 1619 N N . VAL A 1 209 ? -0.704 -2.816 30.075 1.00 52.19 209 VAL A N 1
ATOM 1620 C CA . VAL A 1 209 ? 0.584 -3.489 30.377 1.00 52.19 209 VAL A CA 1
ATOM 1621 C C . VAL A 1 209 ? 1.794 -2.864 29.653 1.00 52.19 209 VAL A C 1
ATOM 1623 O O . VAL A 1 209 ? 2.943 -3.173 29.956 1.00 52.19 209 VAL A O 1
ATOM 1626 N N . THR A 1 210 ? 1.562 -1.935 28.730 1.00 53.31 210 THR A N 1
ATOM 1627 C CA . THR A 1 210 ? 2.587 -1.120 28.079 1.00 53.31 210 THR A CA 1
ATOM 1628 C C . THR A 1 210 ? 2.263 0.345 28.359 1.00 53.31 210 THR A C 1
ATOM 1630 O O . THR A 1 210 ? 1.340 0.906 27.775 1.00 53.31 210 THR A O 1
ATOM 1633 N N . GLN A 1 211 ? 2.994 0.961 29.292 1.00 55.84 211 GLN A N 1
ATOM 1634 C CA . GLN A 1 211 ? 2.904 2.397 29.575 1.00 55.84 211 GLN A CA 1
ATOM 1635 C C . GLN A 1 211 ? 3.552 3.187 28.429 1.00 55.84 211 GLN A C 1
ATOM 1637 O O . GLN A 1 211 ? 4.704 3.606 28.519 1.00 55.84 211 GLN A O 1
ATOM 1642 N N . GLY A 1 212 ? 2.832 3.337 27.321 1.00 71.06 212 GLY A N 1
ATOM 1643 C CA . GLY A 1 212 ? 3.156 4.292 26.266 1.00 71.06 212 GLY A CA 1
ATOM 1644 C C . GLY A 1 212 ? 2.294 5.538 26.431 1.00 71.06 212 GLY A C 1
ATOM 1645 O O . GLY A 1 212 ? 1.080 5.426 26.584 1.00 71.06 212 GLY A O 1
ATOM 1646 N N . LEU A 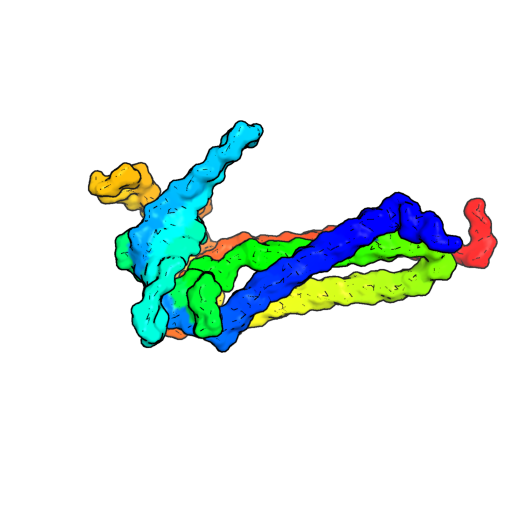1 213 ? 2.904 6.725 26.414 1.00 81.88 213 LEU A N 1
ATOM 1647 C CA . LEU A 1 213 ? 2.150 7.970 26.263 1.00 81.88 213 LEU A CA 1
ATOM 1648 C C . LEU A 1 213 ? 1.524 7.966 24.864 1.00 81.88 213 LEU A C 1
ATOM 1650 O O . LEU A 1 213 ? 2.244 7.858 23.875 1.00 81.88 213 LEU A O 1
ATOM 1654 N N . GLU A 1 214 ? 0.195 8.048 24.779 1.00 85.69 214 GLU A N 1
ATOM 1655 C CA . GLU A 1 214 ? -0.496 8.146 23.493 1.00 85.69 214 GLU A CA 1
ATOM 1656 C C . GLU A 1 214 ? -0.574 9.626 23.105 1.00 85.69 214 GLU A C 1
ATOM 1658 O O . GLU A 1 214 ? -1.189 10.444 23.800 1.00 85.69 214 GLU A O 1
ATOM 1663 N N . HIS A 1 215 ? 0.072 9.982 22.001 1.00 88.88 215 HIS A N 1
ATOM 1664 C CA . HIS A 1 215 ? 0.054 11.333 21.466 1.00 88.88 215 HIS A CA 1
ATOM 1665 C C . HIS A 1 215 ? -1.110 11.468 20.484 1.00 88.88 215 HIS A C 1
ATOM 1667 O O . HIS A 1 215 ? -1.262 10.663 19.569 1.00 88.88 215 HIS A O 1
ATOM 1673 N N . ARG A 1 216 ? -1.970 12.469 20.681 1.00 91.50 216 ARG A N 1
ATOM 1674 C CA . ARG A 1 216 ? -3.132 12.721 19.825 1.00 91.50 216 ARG A CA 1
ATOM 1675 C C . ARG A 1 216 ? -3.115 14.136 19.280 1.00 91.50 216 ARG A C 1
ATOM 1677 O O . ARG A 1 216 ? -2.886 15.092 20.022 1.00 91.50 216 ARG A O 1
ATOM 1684 N N . ILE A 1 217 ? -3.430 14.273 17.998 1.00 90.50 217 ILE A N 1
ATOM 1685 C CA . ILE A 1 217 ? -3.605 15.564 17.332 1.00 90.50 217 ILE A CA 1
ATOM 1686 C C . ILE A 1 217 ? -5.043 15.656 16.831 1.00 90.50 217 ILE A C 1
ATOM 1688 O O . ILE A 1 217 ? -5.573 14.706 16.253 1.00 90.50 217 ILE A O 1
ATOM 1692 N N . SER A 1 218 ? -5.688 16.792 17.091 1.00 92.38 218 SER A N 1
ATOM 1693 C CA . SER A 1 218 ? -7.013 17.110 16.563 1.00 92.38 218 SER A CA 1
ATOM 1694 C C . SER A 1 218 ? -6.894 18.051 15.377 1.00 92.38 218 SER A C 1
ATOM 1696 O O . SER A 1 218 ? -6.180 19.053 15.430 1.00 92.38 218 SER A O 1
ATOM 1698 N N . TYR A 1 219 ? -7.635 17.730 14.328 1.00 92.31 219 TYR A N 1
ATOM 1699 C CA . TYR A 1 219 ? -7.655 18.440 13.063 1.00 92.31 219 TYR A CA 1
ATOM 1700 C C . TYR A 1 219 ? -9.070 18.929 12.802 1.00 92.31 219 TYR A C 1
ATOM 1702 O O . TYR A 1 219 ? -10.042 18.239 13.125 1.00 92.31 219 TYR A O 1
ATOM 1710 N N . THR A 1 220 ? -9.191 20.098 12.188 1.00 93.88 220 THR A N 1
ATOM 1711 C CA . THR A 1 220 ? -10.453 20.558 11.610 1.00 93.88 220 THR A CA 1
ATOM 1712 C C . THR A 1 220 ? -10.260 20.931 10.162 1.00 93.88 220 THR A C 1
ATOM 1714 O O . THR A 1 220 ? -9.283 21.593 9.834 1.00 93.88 220 THR A O 1
ATOM 1717 N N . PHE A 1 221 ? -11.204 20.577 9.307 1.00 94.19 221 PHE A N 1
ATOM 1718 C CA . PHE A 1 221 ? -11.201 21.011 7.917 1.00 94.19 221 PHE A CA 1
ATOM 1719 C C . PHE A 1 221 ? -12.593 21.467 7.502 1.00 94.19 221 PHE A C 1
ATOM 1721 O O . PHE A 1 221 ? -13.589 21.105 8.129 1.00 94.19 221 PHE A O 1
ATOM 1728 N N . VAL A 1 222 ? -12.660 22.278 6.452 1.00 93.38 222 VAL A N 1
ATOM 1729 C CA . VAL A 1 222 ? -13.921 22.745 5.872 1.00 93.38 222 VAL A CA 1
ATOM 1730 C C . VAL A 1 222 ? -14.111 22.044 4.534 1.00 93.38 222 VAL A C 1
ATOM 1732 O O . VAL A 1 222 ? -13.206 22.051 3.696 1.00 93.38 222 VAL A O 1
ATOM 1735 N N . ASP A 1 223 ? -15.260 21.394 4.360 1.00 92.81 223 ASP A N 1
ATOM 1736 C CA . ASP A 1 223 ? -15.606 20.753 3.094 1.00 92.81 223 ASP A CA 1
ATOM 1737 C C . ASP A 1 223 ? -16.059 21.775 2.035 1.00 92.81 223 ASP A C 1
ATOM 1739 O O . ASP A 1 223 ? -16.214 22.970 2.294 1.00 92.81 223 ASP A O 1
ATOM 1743 N N . GLU A 1 224 ? -16.296 21.303 0.815 1.00 90.94 224 GLU A N 1
ATOM 1744 C CA . GLU A 1 224 ? -16.750 22.132 -0.307 1.00 90.94 224 GLU A CA 1
ATOM 1745 C C . GLU A 1 224 ? -18.143 22.759 -0.099 1.00 90.94 224 GLU A C 1
ATOM 1747 O O . GLU A 1 224 ? -18.489 23.722 -0.781 1.00 90.94 224 GLU A O 1
ATOM 1752 N N . THR A 1 225 ? -18.926 22.267 0.868 1.00 92.88 225 THR A N 1
ATOM 1753 C CA . THR A 1 225 ? -20.224 22.845 1.254 1.00 92.88 225 THR A CA 1
ATOM 1754 C C . THR A 1 225 ? -20.091 23.935 2.323 1.00 92.88 225 THR A C 1
ATOM 1756 O O . THR A 1 225 ? -21.087 24.559 2.695 1.00 92.88 225 THR A O 1
ATOM 1759 N N . GLY A 1 226 ? -18.875 24.186 2.821 1.00 94.38 226 GLY A N 1
ATOM 1760 C CA . GLY A 1 226 ? -18.604 25.130 3.903 1.00 94.38 226 GLY A CA 1
ATOM 1761 C C . GLY A 1 226 ? -18.822 24.547 5.303 1.00 94.38 226 GLY A C 1
ATOM 1762 O O . GLY A 1 226 ? -18.810 25.294 6.284 1.00 94.38 226 GLY A O 1
ATOM 1763 N N . ARG A 1 227 ? -19.031 23.232 5.432 1.00 95.50 227 ARG A N 1
ATOM 1764 C CA . ARG A 1 227 ? -19.244 22.578 6.725 1.00 95.50 227 ARG A CA 1
ATOM 1765 C C . ARG A 1 227 ? -17.905 22.180 7.341 1.00 95.50 227 ARG A C 1
ATOM 1767 O O . ARG A 1 227 ? -17.075 21.540 6.702 1.00 95.50 227 ARG A O 1
ATOM 1774 N N . THR A 1 228 ? -17.712 22.541 8.607 1.00 95.56 228 THR A N 1
ATOM 1775 C CA . THR A 1 228 ? -16.524 22.156 9.375 1.00 95.56 228 THR A CA 1
ATOM 1776 C C . THR A 1 228 ? -16.654 20.731 9.905 1.00 95.56 228 THR A C 1
ATOM 1778 O O . THR A 1 228 ? -17.655 20.378 10.536 1.00 95.56 228 THR A O 1
ATOM 1781 N N . HIS A 1 229 ? -15.609 19.937 9.706 1.00 93.94 229 HIS A N 1
ATOM 1782 C CA . HIS A 1 229 ? -15.447 18.592 10.248 1.00 93.94 229 HIS A CA 1
ATOM 1783 C C . HIS A 1 229 ? -14.249 18.567 11.184 1.00 93.94 229 HIS A C 1
ATOM 1785 O O . HIS A 1 229 ? -13.270 19.271 10.951 1.00 93.94 229 HIS A O 1
ATOM 1791 N N . ALA A 1 230 ? -14.332 17.762 12.241 1.00 93.62 230 ALA A N 1
ATOM 1792 C CA . ALA A 1 230 ? -13.266 17.594 13.218 1.00 93.62 230 ALA A CA 1
ATOM 1793 C C . ALA A 1 230 ? -12.966 16.110 13.410 1.00 93.62 230 ALA A C 1
ATOM 1795 O O . ALA A 1 230 ? -13.888 15.292 13.479 1.00 93.62 230 ALA A O 1
ATOM 1796 N N . PHE A 1 231 ? -11.689 15.771 13.531 1.00 91.56 231 PHE A N 1
ATOM 1797 C CA . PHE A 1 231 ? -11.255 14.417 13.848 1.00 91.56 231 PHE A CA 1
ATOM 1798 C C . PHE A 1 231 ? -9.981 14.439 14.689 1.00 91.56 231 PHE A C 1
ATOM 1800 O O . PHE A 1 231 ? -9.238 15.419 14.694 1.00 91.56 231 PHE A O 1
ATOM 1807 N N . THR A 1 232 ? -9.728 13.349 15.406 1.00 91.75 232 THR A N 1
ATOM 1808 C CA . THR A 1 232 ?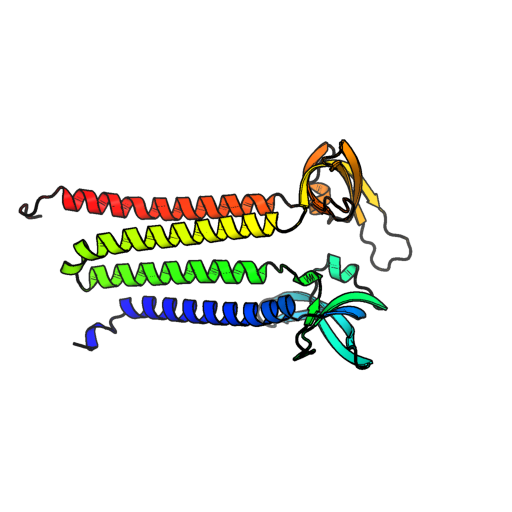 -8.536 13.187 16.241 1.00 91.75 232 THR A CA 1
ATOM 1809 C C . THR A 1 232 ? -7.809 11.926 15.812 1.00 91.75 232 THR A C 1
ATOM 1811 O O . THR A 1 232 ? -8.429 10.869 15.693 1.00 91.75 232 THR A O 1
ATOM 1814 N N . ARG A 1 233 ? -6.498 12.030 15.602 1.00 86.62 233 ARG A N 1
ATOM 1815 C CA . ARG A 1 233 ? -5.639 10.912 15.209 1.00 86.62 233 ARG A CA 1
ATOM 1816 C C . ARG A 1 233 ? -4.584 10.674 16.285 1.00 86.62 233 ARG A C 1
ATOM 1818 O O . ARG A 1 233 ? -4.029 11.633 16.820 1.00 86.62 233 ARG A O 1
ATOM 1825 N N . ALA A 1 234 ? -4.336 9.406 16.601 1.00 87.19 234 ALA A N 1
ATOM 1826 C CA . ALA A 1 234 ? -3.151 9.012 17.350 1.00 87.19 234 ALA A CA 1
ATOM 1827 C C . ALA A 1 234 ? -1.939 9.077 16.413 1.00 87.19 234 ALA A C 1
ATOM 1829 O O . ALA A 1 234 ? -2.008 8.590 15.285 1.00 87.19 234 ALA A O 1
ATOM 1830 N N . VAL A 1 235 ? -0.875 9.719 16.867 1.00 87.44 235 VAL A N 1
ATOM 1831 C CA . VAL A 1 235 ? 0.366 9.906 16.113 1.00 87.44 235 VAL A CA 1
ATOM 1832 C C . VAL A 1 235 ? 1.533 9.419 16.956 1.00 87.44 235 VAL A C 1
ATOM 1834 O O . VAL A 1 235 ? 1.407 9.285 18.180 1.00 87.44 235 VAL A O 1
ATOM 1837 N N . ASP A 1 236 ? 2.664 9.155 16.317 1.00 85.00 236 ASP A N 1
ATOM 1838 C CA . ASP A 1 236 ? 3.883 8.899 17.061 1.00 85.00 236 ASP A CA 1
ATOM 1839 C C . ASP A 1 236 ? 4.396 10.179 17.746 1.00 85.00 236 ASP A C 1
ATOM 1841 O O . ASP A 1 236 ? 3.864 11.286 17.597 1.00 85.00 236 ASP A O 1
ATOM 1845 N N . LYS A 1 237 ? 5.414 10.008 18.585 1.00 88.00 237 LYS A N 1
ATOM 1846 C CA . LYS A 1 237 ? 5.983 11.109 19.355 1.00 88.00 237 LYS A CA 1
ATOM 1847 C C . LYS A 1 237 ? 6.692 12.136 18.461 1.00 88.00 237 LYS A C 1
ATOM 1849 O O . LYS A 1 237 ? 6.624 13.321 18.777 1.00 88.00 237 LYS A O 1
ATOM 1854 N N . ASP A 1 238 ? 7.353 11.707 17.393 1.00 82.88 238 ASP A N 1
ATOM 1855 C CA . ASP A 1 238 ? 8.168 12.579 16.543 1.00 82.88 238 ASP A CA 1
ATOM 1856 C C . ASP A 1 238 ? 7.257 13.465 15.668 1.00 82.88 238 ASP A C 1
ATOM 1858 O O . ASP A 1 238 ? 7.433 14.687 15.604 1.00 82.88 238 ASP A O 1
ATOM 1862 N N . ASP A 1 239 ? 6.192 12.887 15.113 1.00 82.62 239 ASP A N 1
ATOM 1863 C CA . ASP A 1 239 ? 5.092 13.588 14.448 1.00 82.62 239 ASP A CA 1
ATOM 1864 C C . ASP A 1 239 ? 4.379 14.542 15.409 1.00 82.62 239 ASP A C 1
ATOM 1866 O O . ASP A 1 239 ? 4.074 15.689 15.069 1.00 82.62 239 ASP A O 1
ATOM 1870 N N . TYR A 1 240 ? 4.143 14.102 16.648 1.00 90.31 240 TYR A N 1
ATOM 1871 C CA . TYR A 1 240 ? 3.572 14.973 17.664 1.00 90.31 240 TYR A CA 1
ATOM 1872 C C . TYR A 1 240 ? 4.481 16.152 17.981 1.00 90.31 240 TYR A C 1
ATOM 1874 O O . TYR A 1 240 ? 3.985 17.264 18.109 1.00 90.31 240 TYR A O 1
ATOM 1882 N N . GLU A 1 241 ? 5.784 15.954 18.151 1.00 89.62 241 GLU A N 1
ATOM 1883 C CA . GLU A 1 241 ? 6.719 17.036 18.470 1.00 89.62 241 GLU A CA 1
ATOM 1884 C C . GLU A 1 241 ? 6.905 18.008 17.299 1.00 89.62 241 GLU A C 1
ATOM 1886 O O . GLU A 1 241 ? 7.022 19.208 17.545 1.00 89.62 241 GLU A O 1
ATOM 1891 N N . SER A 1 242 ? 6.848 17.524 16.055 1.00 86.50 242 SER A N 1
ATOM 1892 C CA . SER A 1 242 ? 6.995 18.346 14.845 1.00 86.50 242 SER A CA 1
ATOM 1893 C C . SER A 1 242 ? 5.736 19.129 14.444 1.00 86.50 242 SER A C 1
ATOM 1895 O O . SER A 1 242 ? 5.840 20.141 13.753 1.00 86.50 242 SER A O 1
ATOM 1897 N N . ALA A 1 243 ? 4.552 18.689 14.875 1.00 88.94 243 ALA A N 1
ATOM 1898 C CA . ALA A 1 243 ? 3.291 19.339 14.542 1.00 88.94 243 ALA A CA 1
ATOM 1899 C C . ALA A 1 243 ? 3.053 20.624 15.350 1.00 88.94 243 ALA A C 1
ATOM 1901 O O . ALA A 1 243 ? 3.055 20.595 16.584 1.00 88.94 243 ALA A O 1
ATOM 1902 N N . ASP A 1 244 ? 2.708 21.725 14.686 1.00 92.62 244 ASP A N 1
ATOM 1903 C CA . ASP A 1 244 ? 2.344 22.984 15.347 1.00 92.62 244 ASP A CA 1
ATOM 1904 C C . ASP A 1 244 ? 0.829 23.237 15.304 1.00 92.62 244 ASP A C 1
ATOM 1906 O O . ASP A 1 244 ? 0.158 23.007 14.299 1.00 92.62 244 ASP A O 1
ATOM 1910 N N . VAL A 1 245 ? 0.256 23.741 16.402 1.00 92.56 245 VAL A N 1
ATOM 1911 C CA . VAL A 1 245 ? -1.152 24.180 16.405 1.00 92.56 245 VAL A CA 1
ATOM 1912 C C . VAL A 1 245 ? -1.297 25.383 15.469 1.00 92.56 245 VAL A C 1
ATOM 1914 O O . VAL A 1 245 ? -0.512 26.325 15.540 1.00 92.56 245 VAL A O 1
ATOM 1917 N N . GLY A 1 246 ? -2.296 25.347 14.588 1.00 90.50 246 GLY A N 1
ATOM 1918 C CA . GLY A 1 246 ? -2.482 26.301 13.492 1.00 90.50 246 GLY A CA 1
ATOM 1919 C C . GLY A 1 246 ? -1.778 25.904 12.188 1.00 90.50 246 GLY A C 1
ATOM 1920 O O . GLY A 1 246 ? -1.994 26.542 11.155 1.00 90.50 246 GLY A O 1
ATOM 1921 N N . GLN A 1 247 ? -0.961 24.843 12.193 1.00 89.94 247 GLN A N 1
ATOM 1922 C CA . GLN A 1 247 ? -0.376 24.304 10.968 1.00 89.94 247 GLN A CA 1
ATOM 1923 C C . GLN A 1 247 ? -1.481 23.767 10.056 1.00 89.94 247 GLN A C 1
ATOM 1925 O O . GLN A 1 247 ? -2.377 23.040 10.496 1.00 89.94 247 GLN A O 1
ATOM 1930 N N . ARG A 1 248 ? -1.400 24.123 8.772 1.00 88.44 248 ARG A N 1
ATOM 1931 C CA . ARG A 1 248 ? -2.301 23.624 7.733 1.00 88.44 248 ARG A CA 1
ATOM 1932 C C . ARG A 1 248 ? -1.675 22.438 7.021 1.00 88.44 248 ARG A C 1
ATOM 1934 O O . ARG A 1 248 ? -0.533 22.517 6.572 1.00 88.44 248 ARG A O 1
ATOM 1941 N N . LEU A 1 249 ? -2.433 21.358 6.913 1.00 86.00 249 LEU A N 1
ATOM 1942 C CA . LEU A 1 249 ? -2.053 20.128 6.238 1.00 86.00 249 LEU A CA 1
ATOM 1943 C C . LEU A 1 249 ? -3.128 19.765 5.212 1.00 86.00 249 LEU A C 1
ATOM 1945 O O . LEU A 1 249 ? -4.316 19.914 5.500 1.00 86.00 249 LEU A O 1
ATOM 1949 N N . PRO A 1 250 ? -2.746 19.266 4.029 1.00 84.69 250 PRO A N 1
ATOM 1950 C CA . PRO A 1 250 ? -3.720 18.839 3.041 1.00 84.69 250 PRO A CA 1
ATOM 1951 C C . PRO A 1 250 ? -4.473 17.604 3.554 1.00 84.69 250 PRO A C 1
ATOM 1953 O O . PRO A 1 250 ? -3.878 16.572 3.879 1.00 84.69 250 PRO A O 1
ATOM 1956 N N . VAL A 1 251 ? -5.798 17.712 3.609 1.00 86.00 251 VAL A N 1
ATOM 1957 C CA . VAL A 1 251 ? -6.726 16.635 3.954 1.00 86.00 251 VAL A CA 1
ATOM 1958 C C . VAL A 1 251 ? -7.439 16.194 2.686 1.00 86.00 251 VAL A C 1
ATOM 1960 O O . VAL A 1 251 ? -8.093 16.993 2.008 1.00 86.00 251 VAL A O 1
ATOM 1963 N N . ARG A 1 252 ? -7.347 14.901 2.385 1.00 84.75 252 ARG A N 1
ATOM 1964 C CA . ARG A 1 252 ? -8.151 14.262 1.347 1.00 84.75 252 ARG A CA 1
ATOM 1965 C C . ARG A 1 252 ? -9.372 13.634 2.008 1.00 84.75 252 ARG A C 1
ATOM 1967 O O . ARG A 1 252 ? -9.220 12.866 2.951 1.00 84.75 252 ARG A O 1
ATOM 1974 N N . TYR A 1 253 ? -10.573 13.943 1.534 1.00 86.81 253 TYR A N 1
ATOM 1975 C CA . TYR A 1 253 ? -11.817 13.394 2.088 1.00 86.81 253 TYR A CA 1
ATOM 1976 C C . TYR A 1 253 ? -12.775 12.973 0.980 1.00 86.81 253 TYR A C 1
ATOM 1978 O O . TYR A 1 253 ? -12.735 13.524 -0.118 1.00 86.81 253 TYR A O 1
ATOM 1986 N N . LEU A 1 254 ? -13.628 11.986 1.250 1.00 86.38 254 LEU A N 1
ATOM 1987 C CA . LEU A 1 254 ? -14.654 11.540 0.307 1.00 86.38 254 LEU A CA 1
ATOM 1988 C C . LEU A 1 254 ? -15.853 12.504 0.344 1.00 86.38 254 LEU A C 1
ATOM 1990 O O . LEU A 1 254 ? -16.441 12.703 1.405 1.00 86.38 254 LEU A O 1
ATOM 1994 N N . ARG A 1 255 ? -16.264 13.074 -0.797 1.00 87.12 255 ARG A N 1
ATOM 1995 C CA . ARG A 1 255 ? -17.384 14.036 -0.886 1.00 87.12 255 ARG A CA 1
ATOM 1996 C C . ARG A 1 255 ? -18.698 13.490 -0.329 1.00 87.12 255 ARG A C 1
ATOM 1998 O O . ARG A 1 255 ? -19.452 14.225 0.299 1.00 87.12 255 ARG A O 1
ATOM 2005 N N . GLY A 1 256 ? -18.956 12.195 -0.525 1.00 84.38 256 GLY A N 1
ATOM 2006 C CA . GLY A 1 256 ? -20.153 11.524 -0.010 1.00 84.38 256 GLY A CA 1
ATOM 2007 C C . GLY A 1 256 ? -20.116 11.199 1.489 1.00 84.38 256 GLY A C 1
ATOM 2008 O O . GLY A 1 256 ? -21.172 11.032 2.096 1.00 84.38 256 GLY A O 1
ATOM 2009 N N . ASP A 1 257 ? -18.927 11.116 2.092 1.00 86.62 257 ASP A N 1
ATOM 2010 C CA . ASP A 1 257 ? -18.755 10.864 3.525 1.00 86.62 257 ASP A CA 1
ATOM 2011 C C . ASP A 1 257 ? -17.441 11.490 4.032 1.00 86.62 257 ASP A C 1
ATOM 2013 O O . ASP A 1 257 ? -16.406 10.819 4.070 1.00 86.62 257 ASP A O 1
ATOM 2017 N N . PRO A 1 258 ? -17.462 12.765 4.468 1.00 83.19 258 PRO A N 1
ATOM 2018 C CA . PRO A 1 258 ? -16.270 13.469 4.951 1.00 83.19 258 PRO A CA 1
ATOM 2019 C C . PRO A 1 258 ? -15.614 12.823 6.183 1.00 83.19 258 PRO A C 1
ATOM 2021 O O . PRO A 1 258 ? -14.494 13.172 6.560 1.00 83.19 258 PRO A O 1
ATOM 2024 N N . ARG A 1 259 ? -16.284 11.864 6.838 1.00 83.38 259 ARG A N 1
ATOM 2025 C CA . ARG A 1 259 ? -15.682 11.085 7.930 1.00 83.38 259 ARG A CA 1
ATOM 2026 C C . ARG A 1 259 ? -14.622 10.116 7.423 1.00 83.38 259 ARG A C 1
ATOM 2028 O O . ARG A 1 259 ? -13.736 9.759 8.191 1.00 83.38 259 ARG A O 1
ATOM 2035 N N . LEU A 1 260 ? -14.699 9.721 6.155 1.00 81.00 260 LEU A N 1
ATOM 2036 C CA . LEU A 1 260 ? -13.646 8.995 5.461 1.00 81.00 260 LEU A CA 1
ATOM 2037 C C . LEU A 1 260 ? -12.654 10.017 4.903 1.00 81.00 260 LEU A C 1
ATOM 2039 O O . LEU A 1 260 ? -12.825 10.549 3.804 1.00 81.00 260 LEU A O 1
ATOM 2043 N N . HIS A 1 261 ? -11.636 10.313 5.703 1.00 82.38 261 HIS A N 1
ATOM 2044 C CA . HIS A 1 261 ? -10.560 11.229 5.352 1.00 82.38 261 HIS A CA 1
ATOM 2045 C C . HIS A 1 261 ? -9.197 10.594 5.607 1.00 82.38 261 HIS A C 1
ATOM 2047 O O . HIS A 1 261 ? -9.034 9.714 6.451 1.00 82.38 261 HIS A O 1
ATOM 2053 N N . GLU A 1 262 ? -8.211 11.090 4.880 1.00 81.19 262 GLU A N 1
ATOM 2054 C CA . GLU A 1 262 ? -6.817 10.713 4.994 1.00 81.19 262 GLU A CA 1
ATOM 2055 C C . GLU A 1 262 ? -5.981 11.994 5.022 1.00 81.19 262 GLU A C 1
ATOM 2057 O O . GLU A 1 262 ? -6.152 12.897 4.196 1.00 81.19 262 GLU A O 1
ATOM 2062 N N . LEU A 1 263 ? -5.091 12.095 6.009 1.00 78.94 263 LEU A N 1
ATOM 2063 C CA . LEU A 1 263 ? -4.068 13.133 6.015 1.00 78.94 263 LEU A CA 1
ATOM 2064 C C . LEU A 1 263 ? -3.026 12.734 4.982 1.00 78.94 263 LEU A C 1
ATOM 2066 O O . LEU A 1 263 ? -2.278 11.781 5.188 1.00 78.94 263 LEU A O 1
ATOM 2070 N N . THR A 1 264 ? -2.982 13.460 3.875 1.00 69.81 264 THR A N 1
ATOM 2071 C CA . THR A 1 264 ? -1.890 13.326 2.919 1.00 69.81 264 THR A CA 1
ATOM 2072 C C . THR A 1 264 ? -0.643 13.939 3.541 1.00 69.81 264 THR A C 1
ATOM 2074 O O . THR A 1 264 ? -0.593 15.151 3.756 1.00 69.81 264 THR A O 1
ATOM 2077 N N . SER A 1 265 ? 0.365 13.120 3.853 1.00 60.78 265 SER A N 1
ATOM 2078 C CA . SER A 1 265 ? 1.673 13.654 4.227 1.00 60.78 265 SER A CA 1
ATOM 2079 C C . SER A 1 265 ? 2.212 14.479 3.054 1.00 60.78 265 SER A C 1
ATOM 2081 O O . SER A 1 265 ? 2.037 14.128 1.880 1.00 60.78 265 SER A O 1
ATOM 2083 N N . ALA A 1 266 ? 2.861 15.605 3.357 1.00 52.56 266 ALA A N 1
ATOM 2084 C CA . ALA A 1 266 ? 3.520 16.432 2.345 1.00 52.56 266 ALA A CA 1
ATOM 2085 C C . ALA A 1 266 ? 4.573 15.639 1.535 1.00 52.56 266 ALA A C 1
ATOM 2087 O O . ALA A 1 266 ? 4.929 16.040 0.428 1.00 52.56 266 ALA A O 1
ATOM 2088 N N . GLU A 1 267 ? 4.990 14.466 2.020 1.00 44.53 267 GLU A N 1
ATOM 2089 C CA . GLU A 1 267 ? 5.899 13.543 1.335 1.00 44.53 267 GLU A CA 1
ATOM 2090 C C . GLU A 1 267 ? 5.363 13.058 -0.024 1.00 44.53 267 GLU A C 1
ATOM 2092 O O . GLU A 1 267 ? 6.132 12.834 -0.964 1.00 44.53 267 GLU A O 1
ATOM 2097 N N . LEU A 1 268 ? 4.038 12.965 -0.197 1.00 45.06 268 LEU A N 1
ATOM 2098 C CA . LEU A 1 268 ? 3.444 12.653 -1.504 1.00 45.06 268 LEU A CA 1
ATOM 2099 C C . LEU A 1 268 ? 3.707 13.763 -2.539 1.00 45.06 268 LEU A C 1
ATOM 2101 O O . LEU A 1 268 ? 3.850 13.469 -3.732 1.00 45.06 268 LEU A O 1
ATOM 2105 N N . LEU A 1 269 ? 3.811 15.015 -2.084 1.00 48.75 269 LEU A N 1
ATOM 2106 C CA . LEU A 1 269 ? 4.191 16.181 -2.886 1.00 48.75 269 LEU A CA 1
ATOM 2107 C C . LEU A 1 269 ? 5.706 16.208 -3.143 1.00 48.75 269 LEU A C 1
ATOM 2109 O O . LEU A 1 269 ? 6.127 16.486 -4.272 1.00 48.75 269 LEU A O 1
ATOM 2113 N N . ASP A 1 270 ? 6.515 15.802 -2.161 1.00 53.25 270 ASP A N 1
ATOM 2114 C CA . ASP A 1 270 ? 7.960 15.631 -2.344 1.00 53.25 270 ASP A CA 1
ATOM 2115 C C . ASP A 1 270 ? 8.283 14.563 -3.384 1.00 53.25 270 ASP A C 1
ATOM 2117 O O . ASP A 1 270 ? 9.236 14.717 -4.141 1.00 53.25 270 ASP A O 1
ATOM 2121 N N . PHE A 1 271 ? 7.461 13.526 -3.545 1.00 48.78 271 PHE A N 1
ATOM 2122 C CA . PHE A 1 271 ? 7.708 12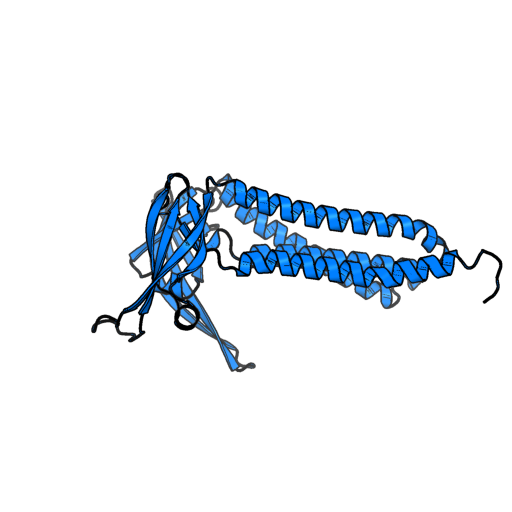.517 -4.575 1.00 48.78 271 PHE A CA 1
ATOM 2123 C C . PHE A 1 271 ? 7.613 13.080 -6.002 1.00 48.78 271 PHE A C 1
ATOM 2125 O O . PHE A 1 271 ? 8.381 12.687 -6.889 1.00 48.78 271 PHE A O 1
ATOM 2132 N N . ALA A 1 272 ? 6.684 14.013 -6.244 1.00 55.12 272 ALA A N 1
ATOM 2133 C CA . ALA A 1 272 ? 6.579 14.709 -7.525 1.00 55.12 272 ALA A CA 1
ATOM 2134 C C . ALA A 1 272 ? 7.785 15.634 -7.744 1.00 55.12 272 ALA A C 1
ATOM 2136 O O . ALA A 1 272 ? 8.341 15.666 -8.845 1.00 55.12 272 ALA A O 1
ATOM 2137 N N . LEU A 1 273 ? 8.236 16.314 -6.687 1.00 56.66 273 LEU A N 1
ATOM 2138 C CA . LEU A 1 273 ? 9.428 17.155 -6.711 1.00 56.66 273 LEU A CA 1
ATOM 2139 C C . LEU A 1 273 ? 10.699 16.328 -6.961 1.00 56.66 273 LEU A C 1
ATOM 2141 O O . LEU A 1 273 ? 11.479 16.669 -7.842 1.00 56.66 273 LEU A O 1
ATOM 2145 N N . VAL A 1 274 ? 10.883 15.205 -6.267 1.00 56.25 274 VAL A N 1
ATOM 2146 C CA . VAL A 1 274 ? 12.008 14.274 -6.443 1.00 56.25 274 VAL A CA 1
ATOM 2147 C C . VAL A 1 274 ? 12.002 13.689 -7.852 1.00 56.25 274 VAL A C 1
ATOM 2149 O O . VAL A 1 274 ? 13.048 13.637 -8.499 1.00 56.25 274 VAL A O 1
ATOM 2152 N N . SER A 1 275 ? 10.830 13.323 -8.378 1.00 56.28 275 SER A N 1
ATOM 2153 C CA . SER A 1 275 ? 10.690 12.851 -9.762 1.00 56.28 275 SER A CA 1
ATOM 2154 C C . SER A 1 275 ? 11.057 13.941 -10.776 1.00 56.28 275 SER A C 1
ATOM 2156 O O . SER A 1 275 ? 11.759 13.666 -11.751 1.00 56.28 275 SER A O 1
ATOM 2158 N N . LEU A 1 276 ? 10.634 15.187 -10.535 1.00 64.50 276 LEU A N 1
ATOM 2159 C CA . LEU A 1 276 ? 10.977 16.347 -11.360 1.00 64.50 276 LEU A CA 1
ATOM 2160 C C . LEU A 1 276 ? 12.479 16.659 -11.300 1.00 64.50 276 LEU A C 1
ATOM 2162 O O . LEU A 1 276 ? 13.096 16.880 -12.339 1.00 64.50 276 LEU A O 1
ATOM 2166 N N . VAL A 1 277 ? 13.076 16.644 -10.106 1.00 66.25 277 VAL A N 1
ATOM 2167 C CA . VAL A 1 277 ? 14.510 16.872 -9.879 1.00 66.25 277 VAL A CA 1
ATOM 2168 C C . VAL A 1 277 ? 15.331 15.782 -10.556 1.00 66.25 277 VAL A C 1
ATOM 2170 O O . VAL A 1 277 ? 16.301 16.096 -11.242 1.00 66.25 277 VAL A O 1
ATOM 2173 N N . LEU A 1 278 ? 14.925 14.516 -10.445 1.00 65.12 278 LEU A N 1
ATOM 2174 C CA . LEU A 1 278 ? 15.581 13.406 -11.130 1.00 65.12 278 LEU A CA 1
ATOM 2175 C C . LEU A 1 278 ? 15.470 13.549 -12.653 1.00 65.12 278 LEU A C 1
ATOM 2177 O O . LEU A 1 278 ? 16.464 13.375 -13.356 1.00 65.12 278 LEU A O 1
ATOM 2181 N N . ALA A 1 279 ? 14.298 13.926 -13.174 1.00 65.31 279 ALA A N 1
ATOM 2182 C CA . ALA A 1 279 ? 14.111 14.185 -14.600 1.00 65.31 279 ALA A CA 1
ATOM 2183 C C . ALA A 1 279 ? 14.986 15.353 -15.094 1.00 65.31 279 ALA A C 1
ATOM 2185 O O . ALA A 1 279 ? 15.646 15.232 -16.128 1.00 65.31 279 ALA A O 1
ATOM 2186 N N . LEU A 1 280 ? 15.052 16.454 -14.338 1.00 67.12 280 LEU A N 1
ATOM 2187 C CA . LEU A 1 280 ? 15.928 17.600 -14.610 1.00 67.12 280 LEU A CA 1
ATOM 2188 C C . LEU A 1 280 ? 17.405 17.212 -14.561 1.00 67.12 280 LEU A C 1
ATOM 2190 O O . LEU A 1 280 ? 18.173 17.622 -15.429 1.00 67.12 280 LEU A O 1
ATOM 2194 N N . PHE A 1 281 ? 17.804 16.402 -13.585 1.00 66.44 281 PHE A N 1
ATOM 2195 C CA . PHE A 1 281 ? 19.171 15.914 -13.446 1.00 66.44 281 PHE A CA 1
ATOM 2196 C C . PHE A 1 281 ? 19.570 15.025 -14.629 1.00 66.44 281 PHE A C 1
ATOM 2198 O O . PHE A 1 281 ? 20.631 15.222 -15.223 1.00 66.44 281 PHE A O 1
ATOM 2205 N N . LEU A 1 282 ? 18.693 14.105 -15.041 1.00 69.31 282 LEU A N 1
ATOM 2206 C CA . LEU A 1 282 ? 18.894 13.282 -16.235 1.00 69.31 282 LEU A CA 1
ATOM 2207 C C . LEU A 1 282 ? 18.955 14.136 -17.512 1.00 69.31 282 LEU A C 1
ATOM 2209 O O . LEU A 1 282 ? 19.802 13.889 -18.374 1.00 69.31 282 LEU A O 1
ATOM 2213 N N . ALA A 1 283 ? 18.119 15.173 -17.621 1.00 67.56 283 ALA A N 1
ATOM 2214 C CA . ALA A 1 283 ? 18.164 16.119 -18.733 1.00 67.56 283 ALA A CA 1
ATOM 2215 C C . ALA A 1 283 ? 19.480 16.919 -18.753 1.00 67.56 283 ALA A C 1
ATOM 2217 O O . ALA A 1 283 ? 20.100 17.050 -19.808 1.00 67.56 283 ALA A O 1
ATOM 2218 N N . LEU A 1 284 ? 19.952 17.395 -17.597 1.00 66.94 284 LEU A N 1
ATOM 2219 C CA . LEU A 1 284 ? 21.222 18.112 -17.447 1.00 66.94 284 LEU A CA 1
ATOM 2220 C C . LEU A 1 284 ? 22.423 17.232 -17.790 1.00 66.94 284 LEU A C 1
ATOM 2222 O O . LEU A 1 284 ? 23.309 17.678 -18.517 1.00 66.94 284 LEU A O 1
ATOM 2226 N N . LEU A 1 285 ? 22.434 15.971 -17.351 1.00 63.06 285 LEU A N 1
ATOM 2227 C CA . LEU A 1 285 ? 23.471 15.008 -17.731 1.00 63.06 285 LEU A CA 1
ATOM 2228 C C . LEU A 1 285 ? 23.508 14.747 -19.243 1.00 63.06 285 LEU A C 1
ATOM 2230 O O . LEU A 1 285 ? 24.566 14.412 -19.776 1.00 63.06 285 LEU A O 1
ATOM 2234 N N . ALA A 1 286 ? 22.396 14.950 -19.955 1.00 65.88 286 ALA A N 1
ATOM 2235 C CA . ALA A 1 286 ? 22.355 14.847 -21.410 1.00 65.88 286 ALA A CA 1
ATOM 2236 C C . ALA A 1 286 ? 22.915 16.094 -22.136 1.00 65.88 286 ALA A C 1
ATOM 2238 O O . ALA A 1 286 ? 23.365 15.976 -23.280 1.00 65.88 286 ALA A O 1
ATOM 2239 N N . VAL A 1 287 ? 22.959 17.276 -21.501 1.00 68.94 287 VAL A N 1
ATOM 2240 C CA . VAL A 1 287 ? 23.395 18.545 -22.130 1.00 68.94 287 VAL A CA 1
ATOM 2241 C C . VAL A 1 287 ? 24.846 18.518 -22.643 1.00 68.94 287 VAL A C 1
ATOM 2243 O O . VAL A 1 287 ? 25.056 18.899 -23.799 1.00 68.94 287 VAL A O 1
ATOM 2246 N N . PRO A 1 288 ? 25.862 18.049 -21.886 1.00 62.31 288 PRO A N 1
ATOM 2247 C CA . PRO A 1 288 ? 27.243 17.986 -22.369 1.00 62.31 288 PRO A CA 1
ATOM 2248 C C . PRO A 1 288 ? 27.377 17.172 -23.655 1.00 62.31 288 PRO A C 1
ATOM 2250 O O . PRO A 1 288 ? 28.176 17.516 -24.526 1.00 62.31 288 PRO A O 1
ATOM 2253 N N . PHE A 1 289 ? 26.560 16.128 -23.810 1.00 56.62 289 PHE A N 1
ATOM 2254 C CA . PHE A 1 289 ? 26.554 15.293 -25.005 1.00 56.62 289 PHE A CA 1
ATOM 2255 C C . PHE A 1 289 ? 25.984 16.032 -26.212 1.00 56.62 289 PHE A C 1
ATOM 2257 O O . PHE A 1 289 ? 26.560 15.927 -27.293 1.00 56.62 289 PHE A O 1
ATOM 2264 N N . VAL A 1 290 ? 24.929 16.834 -26.032 1.00 64.00 290 VAL A N 1
ATOM 2265 C CA . VAL A 1 290 ? 24.386 17.705 -27.090 1.00 64.00 290 VAL A CA 1
ATOM 2266 C C . VAL A 1 290 ? 25.410 18.773 -27.495 1.00 64.00 290 VAL A C 1
ATOM 2268 O O . VAL A 1 290 ? 25.626 19.013 -28.684 1.00 64.00 290 VAL A O 1
ATOM 2271 N N . VAL A 1 291 ? 26.100 19.379 -26.525 1.00 67.19 291 VAL A N 1
ATOM 2272 C CA . VAL A 1 291 ? 27.101 20.430 -26.775 1.00 67.19 291 VAL A CA 1
ATOM 2273 C C . VAL A 1 291 ? 28.354 19.878 -27.465 1.00 67.19 291 VAL A C 1
ATOM 2275 O O . VAL A 1 291 ? 28.847 20.486 -28.420 1.00 67.19 291 VAL A O 1
ATOM 2278 N N . LEU A 1 292 ? 28.863 18.722 -27.030 1.00 62.50 292 LEU A N 1
ATOM 2279 C CA . LEU A 1 292 ? 29.977 18.038 -27.695 1.00 62.50 292 LEU A CA 1
ATOM 2280 C C . LEU A 1 292 ? 29.599 17.622 -29.124 1.00 62.50 292 LEU A C 1
ATOM 2282 O O . LEU A 1 292 ? 30.398 17.811 -30.045 1.00 62.50 292 LEU A O 1
ATOM 2286 N N . ASP A 1 293 ? 28.365 17.155 -29.335 1.00 57.69 293 ASP A N 1
ATOM 2287 C CA . ASP A 1 293 ? 27.853 16.819 -30.666 1.00 57.69 293 ASP A CA 1
ATOM 2288 C C . ASP A 1 293 ? 27.755 18.044 -31.594 1.00 57.69 293 ASP A C 1
ATOM 2290 O O . ASP A 1 293 ? 28.063 17.936 -32.788 1.00 57.69 293 ASP A O 1
ATOM 2294 N N . LEU A 1 294 ? 27.360 19.209 -31.070 1.00 64.62 294 LEU A N 1
ATOM 2295 C CA . LEU A 1 294 ? 27.292 20.465 -31.827 1.00 64.62 294 LEU A CA 1
ATOM 2296 C C . LEU A 1 294 ? 28.681 20.992 -32.206 1.00 64.62 294 LEU A C 1
ATOM 2298 O O . LEU A 1 294 ? 28.874 21.481 -33.321 1.00 64.62 294 LEU A O 1
ATOM 2302 N N . ARG A 1 295 ? 29.673 20.858 -31.316 1.00 67.81 295 ARG A N 1
ATOM 2303 C CA . ARG A 1 295 ? 31.068 21.224 -31.621 1.00 67.81 295 ARG A CA 1
ATOM 2304 C C . ARG A 1 295 ? 31.667 20.329 -32.702 1.00 67.81 295 ARG A C 1
ATOM 2306 O O . ARG A 1 295 ? 32.340 20.843 -33.592 1.00 67.81 295 ARG A O 1
ATOM 2313 N N . ALA A 1 296 ? 31.386 19.026 -32.660 1.00 62.19 296 ALA A N 1
ATOM 2314 C CA . ALA A 1 296 ? 31.808 18.094 -33.704 1.00 62.19 296 ALA A CA 1
ATOM 2315 C C . ALA A 1 296 ? 31.159 18.410 -35.063 1.00 62.19 296 ALA A C 1
ATOM 2317 O O . ALA A 1 296 ? 31.802 18.244 -36.089 1.00 62.19 296 ALA A O 1
ATOM 2318 N N . TYR A 1 297 ? 29.920 18.916 -35.077 1.00 61.84 297 TYR A N 1
ATOM 2319 C CA . TYR A 1 297 ? 29.227 19.308 -36.310 1.00 61.84 297 TYR A CA 1
ATOM 2320 C C . TYR A 1 297 ? 29.741 20.630 -36.907 1.00 61.84 297 TYR A C 1
ATOM 2322 O O . TYR A 1 297 ? 29.749 20.793 -38.123 1.00 61.84 297 TYR A O 1
ATOM 2330 N N . ARG A 1 298 ? 30.187 21.580 -36.070 1.00 70.69 298 ARG A N 1
ATOM 2331 C CA . ARG A 1 298 ? 30.779 22.846 -36.547 1.00 70.69 298 ARG A CA 1
ATOM 2332 C C . ARG A 1 298 ? 32.160 22.678 -37.173 1.00 70.69 298 ARG A C 1
ATOM 2334 O O . ARG A 1 298 ? 32.544 23.512 -37.987 1.00 70.69 298 ARG A O 1
ATOM 2341 N N . ARG A 1 299 ? 32.902 21.626 -36.819 1.00 68.44 299 ARG A N 1
ATOM 2342 C CA . ARG A 1 299 ? 34.115 21.249 -37.554 1.00 68.44 299 ARG A CA 1
ATOM 2343 C C . ARG A 1 299 ? 33.666 20.578 -38.847 1.00 68.44 299 ARG A C 1
ATOM 2345 O O . ARG A 1 299 ? 33.318 19.403 -38.850 1.00 68.44 299 ARG A O 1
ATOM 2352 N N . GLY A 1 300 ? 33.576 21.363 -39.917 1.00 56.47 300 GLY A N 1
ATOM 2353 C CA . GLY A 1 300 ? 33.129 20.882 -41.219 1.00 56.47 300 GLY A CA 1
ATOM 2354 C C . GLY A 1 300 ? 33.926 19.654 -41.689 1.00 56.47 300 GLY A C 1
ATOM 2355 O O . GLY A 1 300 ? 35.091 19.493 -41.307 1.00 56.47 300 GLY A O 1
ATOM 2356 N N . PRO A 1 301 ? 33.315 18.782 -42.512 1.00 53.78 301 PRO A N 1
ATOM 2357 C CA . PRO A 1 301 ? 33.966 17.592 -43.048 1.00 53.78 301 PRO A CA 1
ATOM 2358 C C . PRO A 1 301 ? 35.137 18.017 -43.943 1.00 53.78 301 PRO A C 1
ATOM 2360 O O . PRO A 1 301 ? 34.946 18.344 -45.108 1.00 53.78 301 PRO A O 1
ATOM 2363 N N . GLY A 1 302 ? 36.345 18.079 -43.380 1.00 67.12 302 GLY A N 1
ATOM 2364 C CA . GLY A 1 302 ? 37.541 18.489 -44.119 1.00 67.12 302 GLY A CA 1
ATOM 2365 C C . GLY A 1 302 ? 38.650 19.149 -43.303 1.00 67.12 302 GLY A C 1
ATOM 2366 O O . GLY A 1 302 ? 39.741 19.305 -43.836 1.00 67.12 302 GLY A O 1
ATOM 2367 N N . GLN A 1 303 ? 38.430 19.512 -42.034 1.00 54.50 303 GLN A N 1
ATOM 2368 C CA . GLN A 1 303 ? 39.532 19.971 -41.179 1.00 54.50 303 GLN A CA 1
ATOM 2369 C C . GLN A 1 303 ? 40.174 18.784 -40.442 1.00 54.50 303 GLN A C 1
ATOM 2371 O O . GLN A 1 303 ? 39.507 18.184 -39.593 1.00 54.50 303 GLN A O 1
ATOM 2376 N N . PRO A 1 304 ? 41.431 18.410 -40.763 1.00 55.88 304 PRO A N 1
ATOM 2377 C CA . PRO A 1 304 ? 42.177 17.443 -39.966 1.00 55.88 304 PRO A CA 1
ATOM 2378 C C . PRO A 1 304 ? 42.388 17.988 -38.546 1.00 55.88 304 PRO A C 1
ATOM 2380 O O . PRO A 1 304 ? 42.470 19.202 -38.350 1.00 55.88 304 PRO A O 1
ATOM 2383 N N . ALA A 1 305 ? 42.380 17.070 -37.575 1.00 57.78 305 ALA A N 1
ATOM 2384 C CA . ALA A 1 305 ? 42.496 17.356 -36.145 1.00 57.78 305 ALA A CA 1
ATOM 2385 C C . ALA A 1 305 ? 43.857 17.947 -35.761 1.00 57.78 305 ALA A C 1
ATOM 2387 O O . ALA A 1 305 ? 44.862 17.554 -36.394 1.00 57.78 305 ALA A O 1
#

Foldseek 3Di:
DVVVCPPPLNVVLVVLVVVLVVLVVVLVVVCVLLVLLVVAWDKFKKFWADWDWDWDQPPPPRDIDIWTKTWIWTADPVRDIDIDMDTDDPVVSVVRDGGDIFIKIAHPVDRVSIDTPRVNPPVVSVVSVVVSLVSVVVSVVSVLVVCCVVPVVCVVVVVVVVVVVLVVSVVVLVVVVVVVVVVVVPAQKDKWKKFFADKDFDFDDPPDPDRDGWIKIKIWTADPVRDIDIDMDTDDPVCSVPDDGGDIFIKIAHPVDRVRIDGDDCVVVVVVVVSVVVSVVVVVVCVVVVVVVVVVVVPPPPDDD

pLDDT: mean 74.61, std 15.06, range [41.53, 97.62]

Radius of gyration: 26.62 Å; chains: 1; bounding box: 63×50×79 Å

Sequence (305 aa):
MMKKLLSVPGMGAWTWLALSLIALTVYAFAQSRVGELARHGVDETATVTRAYVYRTTASRTHSAHEEFRIDYVFALADGRRISGWKALDRDVWEMAKPGQTLKVRYSLKDPSVHTTAADEYGEAAQWSYILGWISLFLAGFFLLHDVRKAVPWLAPRLRKVSTGLLAVALLSVASALVLRAHVASDGDFALTDGEITAKQVVGSRPDAVTQGLEHRISYTFVDETGRTHAFTRAVDKDDYESADVGQRLPVRYLRGDPRLHELTSAELLDFALVSLVLALFLALLAVPFVVLDLRAYRRGPGQPA

Secondary structure (DSSP, 8-state):
-GGGTTSTHHHHHHHHHHHHHHHHHHHHHHHHHHHHHHHHEEEEEEEEEEEEEEEEE-TTT--EEEEEEEEEEEE-TTS-EEEEEEEE-HHHHHH--TT-EEEEEEESS-TTSEEEGGGTT-HHHHHHHHHHHHHHHHHHHHHHHHHHHH-GGGHHHHHHHHHHHHHHHHHHHHHHHHHHHHHHHSS-EEEEEEEEEEEEEEPPPTT-SS-PPEEEEEEEEE-TTS-EEEEEEEE-HHHHHH--TT-EEEEEEETTEEEEEEE--THHHHHHHHHHHHHHHHHHHHHHHHHHHHHHHHS-TT---